Protein AF-A0A3C0VZ18-F1 (afdb_monomer_lite)

Secondary structure (DSSP, 8-state):
--TTTSTTTTTT--SGGG-EEEEEEE--TT----EEEEEEEEEE-SGGGSTT-S--EEEEE--TTTS-SSEES-TT-TTS-SEESEEEEE---SS-SSSS-STT--S-HHHHHHHHHHHTT-------EEEEEETTEEEEEEEEE---SHHHHHHHH-S-GGG-----SEEEEETTTTEEEEE--

Structure (mmCIF, N/CA/C/O backbone):
data_AF-A0A3C0VZ18-F1
#
_entry.id   AF-A0A3C0VZ18-F1
#
loop_
_atom_site.group_PDB
_atom_site.id
_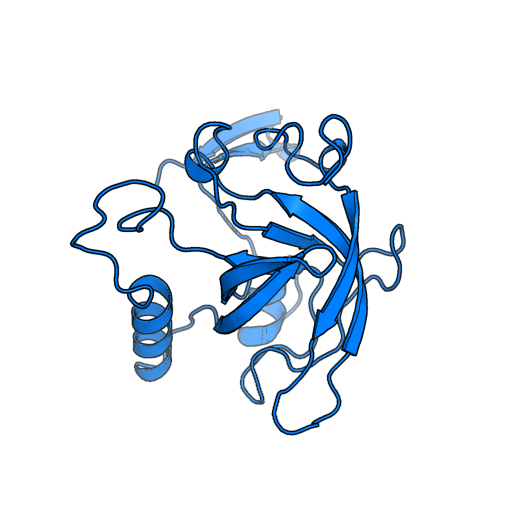atom_site.type_symbol
_atom_site.label_atom_id
_atom_site.label_alt_id
_atom_site.label_comp_id
_atom_site.label_asym_id
_atom_site.label_entity_id
_atom_site.label_seq_id
_atom_site.pdbx_PDB_ins_code
_atom_site.Cartn_x
_atom_site.Cartn_y
_atom_site.Cartn_z
_atom_site.occupancy
_atom_site.B_iso_or_equiv
_atom_site.auth_seq_id
_atom_site.auth_comp_id
_atom_site.auth_asym_id
_atom_site.auth_atom_id
_atom_site.pdbx_PDB_model_num
ATOM 1 N N . LEU A 1 1 ? -1.299 -5.751 -20.308 1.00 62.09 1 LEU A N 1
ATOM 2 C CA . LEU A 1 1 ? -1.179 -4.336 -19.887 1.00 62.09 1 LEU A CA 1
ATOM 3 C C . LEU A 1 1 ? -1.417 -3.502 -21.132 1.00 62.09 1 LEU A C 1
ATOM 5 O O . LEU A 1 1 ? -0.765 -3.776 -22.126 1.00 62.09 1 LEU A O 1
ATOM 9 N N . ASP A 1 2 ? -2.383 -2.589 -21.108 1.00 75.75 2 ASP A N 1
ATOM 10 C CA . ASP A 1 2 ? -2.646 -1.672 -22.226 1.00 75.75 2 ASP A CA 1
ATOM 11 C C . ASP A 1 2 ? -1.610 -0.530 -22.191 1.00 75.75 2 ASP A C 1
ATOM 13 O O . ASP A 1 2 ? -1.409 0.075 -21.134 1.00 75.75 2 ASP A O 1
ATOM 17 N N . GLY A 1 3 ? -0.924 -0.285 -23.311 1.00 74.44 3 GLY A N 1
ATOM 18 C CA . GLY A 1 3 ? 0.158 0.699 -23.426 1.00 74.44 3 GLY A CA 1
ATOM 19 C C . GLY A 1 3 ? -0.301 2.160 -23.443 1.00 74.44 3 GLY A C 1
ATOM 20 O O . GLY A 1 3 ? 0.498 3.038 -23.129 1.00 74.44 3 GLY A O 1
ATOM 21 N N . GLU A 1 4 ? -1.574 2.428 -23.742 1.00 75.88 4 GLU A N 1
ATOM 22 C CA . GLU A 1 4 ? -2.123 3.790 -23.785 1.00 75.88 4 GLU A CA 1
ATOM 23 C C . GLU A 1 4 ? -2.945 4.117 -22.538 1.00 75.88 4 GLU A C 1
ATOM 25 O O . GLU A 1 4 ? -2.856 5.220 -21.990 1.00 75.88 4 GLU A O 1
ATOM 30 N N . LYS A 1 5 ? -3.748 3.154 -22.069 1.00 80.75 5 LYS A N 1
ATOM 31 C CA . LYS A 1 5 ? -4.728 3.383 -20.990 1.00 80.75 5 LYS A CA 1
ATOM 32 C C . LYS A 1 5 ? -4.462 2.585 -19.720 1.00 80.75 5 LYS A C 1
ATOM 34 O O . LYS A 1 5 ? -5.088 2.860 -18.692 1.00 80.75 5 LYS A O 1
ATOM 39 N N . GLY A 1 6 ? -3.548 1.616 -19.761 1.00 85.19 6 GLY A N 1
ATOM 40 C CA . GLY A 1 6 ? -3.234 0.766 -18.617 1.00 85.19 6 GLY A CA 1
ATOM 41 C C . GLY A 1 6 ? -2.576 1.530 -17.471 1.00 85.19 6 GLY A C 1
ATOM 42 O O . GLY A 1 6 ? -2.094 2.645 -17.630 1.00 85.19 6 GLY A O 1
ATOM 43 N N . ILE A 1 7 ? -2.509 0.908 -16.292 1.00 89.88 7 ILE A N 1
ATOM 44 C CA . ILE A 1 7 ? -1.970 1.566 -15.089 1.00 89.88 7 ILE A CA 1
ATOM 45 C C . ILE A 1 7 ? -0.485 1.949 -15.201 1.00 89.88 7 ILE A C 1
ATOM 47 O O . ILE A 1 7 ? -0.044 2.845 -14.495 1.00 89.88 7 ILE A O 1
ATOM 51 N N . TYR A 1 8 ? 0.276 1.295 -16.083 1.00 88.69 8 TYR A N 1
ATOM 52 C CA . TYR A 1 8 ? 1.674 1.640 -16.376 1.00 88.69 8 TYR A CA 1
ATOM 53 C C . TYR A 1 8 ? 1.826 2.677 -17.496 1.00 88.69 8 TYR A C 1
ATOM 55 O O . TYR A 1 8 ? 2.905 3.247 -17.652 1.00 88.69 8 TYR A O 1
ATOM 63 N N . ALA A 1 9 ? 0.764 2.948 -18.257 1.00 84.88 9 ALA A N 1
ATOM 64 C CA . ALA A 1 9 ? 0.772 4.021 -19.234 1.00 84.88 9 ALA A CA 1
ATOM 65 C C . ALA A 1 9 ? 0.802 5.361 -18.491 1.00 84.88 9 ALA A C 1
ATOM 67 O O . ALA A 1 9 ? 0.050 5.570 -17.538 1.00 84.88 9 ALA A O 1
ATOM 68 N N . ASN A 1 10 ? 1.666 6.277 -18.928 1.00 84.25 10 ASN A N 1
ATOM 69 C CA . ASN A 1 10 ? 1.776 7.616 -18.349 1.00 84.25 10 ASN A CA 1
ATOM 70 C C . ASN A 1 10 ? 2.059 7.625 -16.831 1.00 84.25 10 ASN A C 1
ATOM 72 O O . ASN A 1 10 ? 1.441 8.372 -16.073 1.00 84.25 10 ASN A O 1
ATOM 76 N N . ALA A 1 11 ? 3.018 6.808 -16.381 1.00 87.06 11 ALA A N 1
ATOM 77 C CA . ALA A 1 11 ? 3.340 6.594 -14.965 1.00 87.06 11 ALA A CA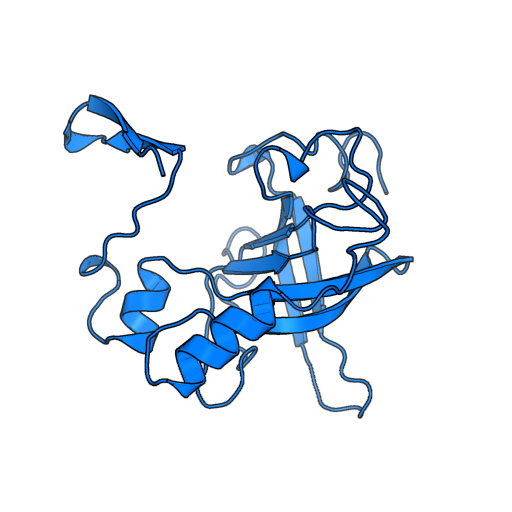 1
ATOM 78 C C . ALA A 1 11 ? 3.605 7.874 -14.141 1.00 87.06 11 ALA A C 1
ATOM 80 O O . ALA A 1 11 ? 3.408 7.882 -12.923 1.00 87.06 11 ALA A O 1
ATOM 81 N N . GLU A 1 12 ? 4.017 8.967 -14.787 1.00 86.81 12 GLU A N 1
ATOM 82 C CA . GLU A 1 12 ? 4.295 10.254 -14.141 1.00 86.81 12 GLU A CA 1
ATOM 83 C C . GLU A 1 12 ? 3.045 11.107 -13.874 1.00 86.81 12 GLU A C 1
ATOM 85 O O . GLU A 1 12 ? 3.107 12.041 -13.067 1.00 86.81 12 GLU A O 1
ATOM 90 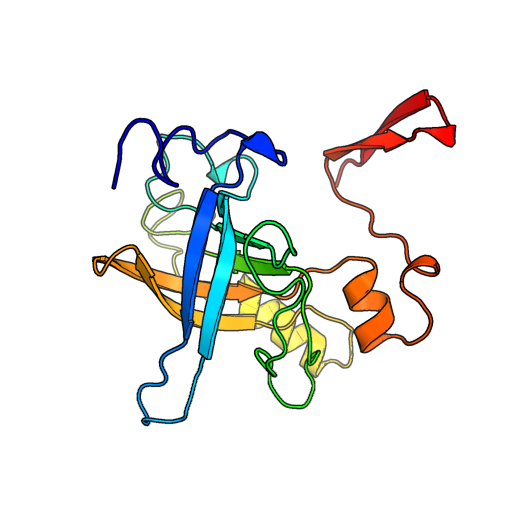N N . TRP A 1 13 ? 1.898 10.779 -14.480 1.00 86.69 13 TRP A N 1
ATOM 91 C CA . TRP A 1 13 ? 0.654 11.516 -14.266 1.00 86.69 13 TRP A CA 1
ATOM 92 C C . TRP A 1 13 ? 0.194 11.432 -12.804 1.00 86.69 13 TRP A C 1
ATOM 94 O O . TRP A 1 13 ? 0.414 10.446 -12.096 1.00 86.69 13 TRP A O 1
ATOM 104 N N . ASP A 1 14 ? -0.425 12.505 -12.317 1.00 85.12 14 ASP A N 1
ATOM 105 C CA . ASP A 1 14 ? -0.932 12.622 -10.948 1.00 85.12 14 ASP A CA 1
ATOM 106 C C . ASP A 1 14 ? -2.357 13.190 -10.956 1.00 85.12 14 ASP A C 1
ATOM 108 O O . ASP A 1 14 ? -2.912 13.532 -11.997 1.00 85.12 14 ASP 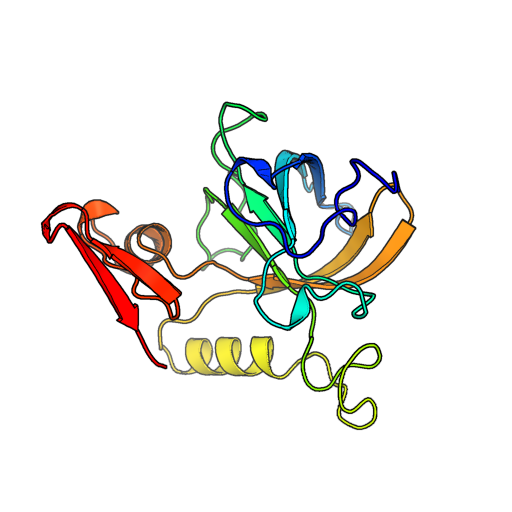A O 1
ATOM 112 N N . GLY A 1 15 ? -2.958 13.290 -9.776 1.00 87.56 15 GLY A N 1
ATOM 113 C CA . GLY A 1 15 ? -4.317 13.781 -9.614 1.00 87.56 15 GLY A CA 1
ATOM 114 C C . GLY A 1 15 ? -5.373 12.736 -9.962 1.00 87.56 15 GLY A C 1
ATOM 115 O O . GLY A 1 15 ? -5.085 11.552 -10.159 1.00 87.56 15 GLY A O 1
ATOM 116 N N . ARG A 1 16 ? -6.629 13.181 -9.943 1.00 87.94 16 ARG A N 1
ATOM 117 C CA . ARG A 1 16 ? -7.797 12.309 -10.099 1.00 87.94 16 ARG A CA 1
ATOM 118 C C . ARG A 1 16 ? -7.880 11.699 -11.501 1.00 87.94 16 ARG A C 1
ATOM 120 O O . ARG A 1 16 ? -8.188 10.523 -11.616 1.00 87.94 16 ARG A O 1
ATOM 127 N N . GLU A 1 17 ? -7.485 12.449 -12.527 1.00 88.00 17 GLU A N 1
ATOM 128 C CA . GLU A 1 17 ? -7.459 12.003 -13.934 1.00 88.00 17 GLU A CA 1
ATOM 129 C C . GLU A 1 17 ? -6.469 10.856 -14.204 1.00 88.00 17 GLU A C 1
ATOM 131 O O . GLU A 1 17 ? -6.575 10.110 -15.180 1.00 88.00 17 GLU A O 1
ATOM 136 N N . ALA A 1 18 ? -5.483 10.689 -13.323 1.00 90.88 18 ALA A N 1
ATOM 137 C CA . ALA A 1 18 ? -4.509 9.609 -13.394 1.00 90.88 18 ALA A CA 1
ATOM 138 C C . ALA A 1 18 ? -4.963 8.337 -12.652 1.00 90.88 18 ALA A C 1
ATOM 140 O O . ALA A 1 18 ? -4.275 7.320 -12.713 1.00 90.88 18 ALA A O 1
ATOM 141 N N . GLU A 1 19 ? -6.095 8.368 -11.937 1.00 94.38 19 GLU A N 1
ATOM 142 C CA . GLU A 1 19 ? -6.690 7.165 -11.346 1.00 94.38 19 GLU A CA 1
ATOM 143 C C . GLU A 1 19 ? -7.264 6.268 -12.467 1.00 94.38 19 GLU A C 1
ATOM 145 O O . GLU A 1 19 ? -7.781 6.741 -13.484 1.00 94.38 19 GLU A O 1
ATOM 150 N N . ARG A 1 20 ? -7.139 4.950 -12.313 1.00 94.75 20 ARG A N 1
ATOM 151 C CA . ARG A 1 20 ? -7.752 3.939 -13.186 1.00 94.75 20 ARG A CA 1
ATOM 152 C C . ARG A 1 20 ? -8.669 3.050 -12.351 1.00 94.75 20 ARG A C 1
ATOM 154 O O . ARG A 1 20 ? -8.306 2.758 -11.213 1.00 94.75 20 ARG A O 1
ATOM 161 N N . PRO A 1 21 ? -9.829 2.622 -12.869 1.00 95.88 21 PRO A N 1
ATOM 162 C CA . PRO A 1 21 ? -10.636 1.623 -12.181 1.00 95.88 21 PRO A CA 1
ATOM 163 C C . PRO A 1 21 ? -9.859 0.302 -12.082 1.00 95.88 21 PRO A C 1
ATOM 165 O O . PRO A 1 21 ? -9.137 -0.074 -13.008 1.00 95.88 21 PRO A O 1
ATOM 168 N N . ALA A 1 22 ? -9.991 -0.385 -10.953 1.00 96.88 22 ALA A N 1
ATOM 169 C CA . ALA A 1 22 ? -9.362 -1.671 -10.689 1.00 96.88 22 ALA A CA 1
ATOM 170 C C . ALA A 1 22 ? -10.190 -2.501 -9.703 1.00 96.88 22 ALA A C 1
ATOM 172 O O . ALA A 1 22 ? -10.829 -1.958 -8.807 1.00 96.88 22 ALA A O 1
ATOM 173 N N . SER A 1 23 ? -10.097 -3.824 -9.828 1.00 97.19 23 SER A N 1
ATOM 174 C CA . SER A 1 23 ? -10.499 -4.771 -8.786 1.00 97.19 23 SER A CA 1
ATOM 175 C C . SER A 1 23 ? -9.257 -5.161 -7.981 1.00 97.19 23 SER A C 1
ATOM 177 O O . SER A 1 23 ? -8.227 -5.516 -8.560 1.00 97.19 23 SER A O 1
ATOM 179 N N . MET A 1 24 ? -9.329 -5.059 -6.655 1.00 97.19 24 MET A N 1
ATOM 180 C CA . MET A 1 24 ? -8.287 -5.510 -5.737 1.00 97.19 24 MET A CA 1
ATOM 181 C C . MET A 1 24 ? -8.756 -6.758 -5.000 1.00 97.19 24 MET A C 1
ATOM 183 O O . MET A 1 24 ? -9.805 -6.743 -4.360 1.00 97.19 24 MET A O 1
ATOM 187 N N . GLU A 1 25 ? -7.907 -7.781 -4.986 1.00 97.75 25 GLU A N 1
ATOM 188 C CA . GLU A 1 25 ? -8.104 -8.987 -4.190 1.00 97.75 25 GLU A CA 1
ATOM 189 C C . GLU A 1 25 ? -6.955 -9.188 -3.202 1.00 97.75 25 GLU A C 1
ATOM 191 O O . GLU A 1 25 ? -5.785 -8.953 -3.517 1.00 97.75 25 GLU A O 1
ATOM 196 N N . LEU A 1 26 ? -7.292 -9.642 -1.997 1.00 97.50 26 LEU A N 1
ATOM 197 C CA . LEU A 1 26 ? -6.341 -10.202 -1.045 1.00 97.50 26 LEU A CA 1
ATOM 198 C C . LEU A 1 26 ? -6.641 -11.689 -0.893 1.00 97.50 26 LEU A C 1
ATOM 200 O O . LEU A 1 26 ? -7.743 -12.056 -0.494 1.00 97.50 26 LEU A O 1
ATOM 204 N N . ILE A 1 27 ? -5.646 -12.526 -1.166 1.00 97.19 27 ILE A N 1
ATOM 205 C CA . ILE A 1 27 ? -5.744 -13.982 -1.071 1.00 97.19 27 ILE A CA 1
ATOM 206 C C . ILE A 1 27 ? -4.712 -14.445 -0.048 1.00 97.19 27 ILE A C 1
ATOM 208 O O . ILE A 1 27 ? -3.530 -14.111 -0.165 1.00 97.19 27 ILE A O 1
ATOM 212 N N . HIS A 1 28 ? -5.152 -15.192 0.965 1.00 95.94 28 HIS A N 1
ATOM 213 C CA . HIS A 1 28 ? -4.254 -15.748 1.974 1.00 95.94 28 HIS A CA 1
ATOM 214 C C . HIS A 1 28 ? -3.835 -17.172 1.593 1.00 95.94 28 HIS A C 1
ATOM 216 O O . HIS A 1 28 ? -4.690 -17.968 1.201 1.00 95.94 28 HIS A O 1
ATOM 222 N N . PRO A 1 29 ? -2.544 -17.528 1.729 1.00 94.19 29 PRO A N 1
ATOM 223 C CA . PRO A 1 29 ? -2.052 -18.858 1.361 1.00 94.19 29 PRO A CA 1
ATOM 224 C C . PRO A 1 29 ? -2.583 -19.972 2.275 1.00 94.19 29 PRO A C 1
ATOM 226 O O . PRO A 1 29 ? -2.585 -21.131 1.882 1.00 94.19 29 PRO A O 1
ATOM 229 N N . ASP A 1 30 ? -3.041 -19.632 3.482 1.00 95.75 30 ASP A N 1
ATOM 230 C CA . ASP A 1 30 ? -3.621 -20.565 4.455 1.00 95.75 30 ASP A CA 1
ATOM 231 C C . ASP A 1 30 ? -5.136 -20.774 4.268 1.00 95.75 30 ASP A C 1
ATOM 233 O O . ASP A 1 30 ? -5.788 -21.391 5.109 1.00 95.75 30 ASP A O 1
ATOM 237 N N . GLY A 1 31 ? -5.716 -20.237 3.189 1.00 94.50 31 GLY A N 1
ATOM 238 C CA . GLY A 1 31 ? -7.143 -20.348 2.891 1.00 94.50 31 GLY A CA 1
ATOM 239 C C . GLY A 1 31 ? -8.039 -19.444 3.741 1.00 94.50 31 GLY A C 1
ATOM 240 O O . GLY A 1 31 ? -9.260 -19.473 3.567 1.00 94.50 31 GLY A O 1
ATOM 241 N N . LYS A 1 32 ? -7.483 -18.606 4.634 1.00 95.50 32 LYS A N 1
ATOM 242 C CA . LYS A 1 32 ? -8.283 -17.593 5.334 1.00 95.50 32 LYS A CA 1
ATOM 243 C C . LYS A 1 32 ? -8.987 -16.693 4.325 1.00 95.50 32 LYS A C 1
ATOM 245 O O . LYS A 1 32 ? -8.406 -16.254 3.332 1.00 95.50 32 LYS A O 1
ATOM 250 N N . LYS A 1 33 ? -10.246 -16.358 4.616 1.00 95.31 33 LYS A N 1
ATOM 251 C CA . LYS A 1 33 ? -11.034 -15.462 3.769 1.00 95.31 33 LYS A CA 1
ATOM 252 C C . LYS A 1 33 ? -10.382 -14.075 3.728 1.00 95.31 33 LYS A C 1
ATOM 254 O O . LYS A 1 33 ? -10.263 -13.395 4.748 1.00 95.31 33 LYS A O 1
ATOM 259 N N . GLY A 1 34 ? -9.946 -13.672 2.540 1.00 95.81 34 GLY A N 1
ATOM 260 C CA . GLY A 1 34 ? -9.519 -12.306 2.267 1.00 95.81 34 GLY A CA 1
ATOM 261 C C . GLY A 1 34 ? -10.694 -11.440 1.820 1.00 95.81 34 GLY A C 1
ATOM 262 O O . GLY A 1 34 ? -11.764 -11.480 2.429 1.00 95.81 34 GLY A O 1
ATOM 263 N N . PHE A 1 35 ? -10.500 -10.655 0.764 1.00 97.25 35 PHE A N 1
ATOM 264 C CA . PHE A 1 35 ? -11.549 -9.812 0.190 1.00 97.25 35 PHE A CA 1
ATOM 265 C C . PHE A 1 35 ? -11.328 -9.586 -1.306 1.00 97.25 35 PHE A C 1
ATOM 267 O O . PHE A 1 35 ? -10.199 -9.690 -1.779 1.00 97.25 35 PHE A O 1
ATOM 274 N N . GLN A 1 36 ? -12.402 -9.205 -1.997 1.00 97.88 36 GLN A N 1
ATOM 275 C CA . GLN A 1 36 ? -12.375 -8.522 -3.287 1.00 97.88 36 GLN A CA 1
ATOM 276 C C . GLN A 1 36 ? -13.081 -7.174 -3.117 1.00 97.88 36 GLN A C 1
ATOM 278 O O . GLN A 1 36 ? -14.060 -7.082 -2.373 1.00 97.88 36 GLN A O 1
ATOM 283 N N . ILE A 1 37 ? -12.554 -6.123 -3.740 1.00 98.44 37 ILE A N 1
ATOM 284 C CA . ILE A 1 37 ? -13.161 -4.792 -3.726 1.00 98.44 37 ILE A CA 1
ATOM 285 C C . ILE A 1 37 ? -12.784 -4.000 -4.979 1.00 98.44 37 ILE A C 1
ATOM 287 O O . ILE A 1 37 ? -11.618 -3.970 -5.381 1.00 98.44 37 ILE A O 1
ATOM 291 N N . ASP A 1 38 ? -13.759 -3.298 -5.547 1.00 98.50 38 ASP A N 1
ATOM 292 C CA . ASP A 1 38 ? -13.507 -2.342 -6.620 1.00 98.50 38 ASP A CA 1
ATOM 293 C C . ASP A 1 38 ? -12.986 -1.015 -6.057 1.00 98.50 38 ASP A C 1
ATOM 295 O O . ASP A 1 38 ? -13.426 -0.517 -5.016 1.00 98.50 38 ASP A O 1
ATOM 299 N N . CYS A 1 39 ? -11.990 -0.446 -6.728 1.00 98.19 39 CYS A N 1
ATOM 300 C CA . CYS A 1 39 ? -11.281 0.740 -6.276 1.00 98.19 39 CYS A CA 1
ATOM 301 C C . CYS A 1 39 ? -10.657 1.514 -7.445 1.00 98.19 39 CYS A C 1
ATOM 303 O O . CYS A 1 39 ? -10.547 1.034 -8.572 1.00 98.19 39 CYS A O 1
ATOM 305 N N . GLY A 1 40 ? -10.213 2.735 -7.164 1.00 97.75 40 GLY A N 1
ATOM 306 C CA . GLY A 1 40 ? -9.288 3.451 -8.031 1.00 97.75 40 GLY A CA 1
ATOM 307 C C . GLY A 1 40 ? -7.853 3.036 -7.719 1.00 97.75 40 GLY A C 1
ATOM 308 O O . GLY A 1 40 ? -7.480 2.911 -6.554 1.00 97.75 40 GLY A O 1
ATOM 309 N N . ILE A 1 41 ? -7.010 2.887 -8.733 1.00 96.94 41 ILE A N 1
ATOM 310 C CA . ILE A 1 41 ? -5.567 2.681 -8.586 1.00 96.94 41 ILE A CA 1
ATOM 311 C C . ILE A 1 41 ? -4.800 3.796 -9.297 1.00 96.94 41 ILE A C 1
ATOM 313 O O . ILE A 1 41 ? -5.178 4.239 -10.378 1.00 96.94 41 ILE A O 1
ATOM 317 N N . ARG A 1 42 ? -3.700 4.259 -8.698 1.00 95.69 42 ARG A N 1
ATOM 318 C CA . ARG A 1 42 ? -2.764 5.204 -9.326 1.00 95.69 42 ARG A CA 1
ATOM 319 C C . ARG A 1 42 ? -1.326 4.858 -8.989 1.00 95.69 42 ARG A C 1
ATOM 321 O O . ARG A 1 42 ? -1.026 4.503 -7.847 1.00 95.69 42 ARG A O 1
ATOM 328 N N . ILE A 1 43 ? -0.414 5.056 -9.934 1.00 95.31 43 ILE A N 1
ATOM 329 C CA . ILE A 1 43 ? 1.019 5.058 -9.639 1.00 95.31 43 ILE A CA 1
ATOM 330 C C . ILE A 1 43 ? 1.357 6.228 -8.696 1.00 95.31 43 ILE A C 1
ATOM 332 O O . ILE A 1 43 ? 0.916 7.364 -8.868 1.00 95.31 43 ILE A O 1
ATOM 336 N N . ARG A 1 44 ? 2.160 5.966 -7.663 1.00 91.94 44 ARG A N 1
ATOM 337 C CA . ARG A 1 44 ? 2.584 6.970 -6.677 1.00 91.94 44 ARG A CA 1
ATOM 338 C C . ARG A 1 44 ? 4.100 7.088 -6.585 1.00 91.94 44 ARG A C 1
ATOM 340 O O . ARG A 1 44 ? 4.844 6.136 -6.795 1.00 91.94 44 ARG A O 1
ATOM 347 N N . GLY A 1 45 ? 4.544 8.256 -6.133 1.00 87.81 45 GLY A N 1
ATOM 348 C CA . GLY A 1 45 ? 5.954 8.562 -5.912 1.00 87.81 45 GLY A CA 1
ATOM 349 C C . GLY A 1 45 ? 6.333 9.896 -6.536 1.00 87.81 45 GLY A C 1
ATOM 350 O O . GLY A 1 45 ? 5.476 10.613 -7.034 1.00 87.81 45 GLY A O 1
ATOM 351 N N . GLY A 1 46 ? 7.612 10.241 -6.478 1.00 86.25 46 GLY A N 1
ATOM 352 C CA . GLY A 1 46 ? 8.173 11.362 -7.231 1.00 86.25 46 GLY A CA 1
ATOM 353 C C . GLY A 1 46 ? 9.045 10.798 -8.340 1.00 86.25 46 GLY A C 1
ATOM 354 O O . GLY A 1 46 ? 8.541 10.303 -9.341 1.00 86.25 46 GLY A O 1
ATOM 355 N N . PHE A 1 47 ? 10.348 10.764 -8.073 1.00 85.50 47 PHE A N 1
ATOM 356 C CA . PHE A 1 47 ? 11.370 10.196 -8.954 1.00 85.50 47 PHE A CA 1
ATOM 357 C C . PHE A 1 47 ? 11.077 8.758 -9.413 1.00 85.50 47 PHE A C 1
ATOM 359 O O . PHE A 1 47 ? 11.308 8.409 -10.564 1.00 85.50 47 PHE A O 1
ATOM 366 N N . SER A 1 48 ? 10.505 7.934 -8.533 1.00 88.44 48 SER A N 1
ATOM 367 C CA . SER A 1 48 ? 10.214 6.521 -8.798 1.00 88.44 48 SER A CA 1
ATOM 368 C C . SER A 1 48 ? 9.154 6.263 -9.873 1.00 88.44 48 SER A C 1
ATOM 370 O O . SER A 1 48 ? 8.887 5.106 -10.185 1.00 88.44 48 SER A O 1
ATOM 372 N N . ARG A 1 49 ? 8.494 7.303 -10.385 1.00 90.69 49 ARG A N 1
ATOM 373 C CA . ARG A 1 49 ? 7.448 7.185 -11.406 1.00 90.69 49 ARG A CA 1
ATOM 374 C C . ARG A 1 49 ? 7.953 7.353 -12.836 1.00 90.69 49 ARG A C 1
ATOM 376 O O . ARG A 1 49 ? 7.166 7.186 -13.756 1.00 90.69 49 ARG A O 1
ATOM 383 N N . ARG A 1 50 ? 9.234 7.690 -13.016 1.00 88.44 50 ARG A N 1
ATOM 384 C CA . ARG A 1 50 ? 9.845 7.831 -14.343 1.00 88.44 50 ARG A CA 1
ATOM 385 C C . ARG A 1 50 ? 9.645 6.564 -15.161 1.00 88.44 50 ARG A C 1
ATOM 387 O O . ARG A 1 50 ? 9.820 5.475 -14.625 1.00 88.44 50 ARG A O 1
ATOM 394 N N . SER A 1 51 ? 9.356 6.718 -16.447 1.00 84.62 51 SER A N 1
ATOM 395 C CA . SER A 1 51 ? 9.119 5.597 -17.369 1.00 84.62 51 SER A CA 1
ATOM 396 C C . SER A 1 51 ? 10.287 4.608 -17.459 1.00 84.62 51 SER A C 1
ATOM 398 O O . SER A 1 51 ? 10.072 3.425 -17.699 1.00 84.62 51 SER A O 1
ATOM 400 N N . SER A 1 52 ? 11.520 5.065 -17.219 1.00 86.81 52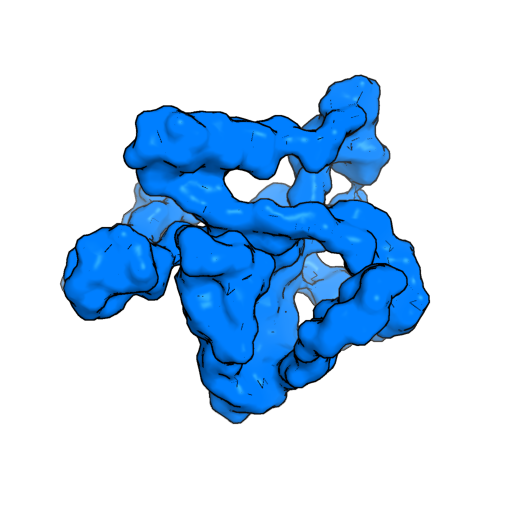 SER A N 1
ATOM 401 C CA . SER A 1 52 ? 12.709 4.205 -17.174 1.00 86.81 52 SER A CA 1
ATOM 402 C C . SER A 1 52 ? 12.749 3.267 -15.967 1.00 86.81 52 SER A C 1
ATOM 404 O O . SER A 1 52 ? 13.546 2.332 -15.945 1.00 86.81 52 SER A O 1
ATOM 406 N N . ASN A 1 53 ? 11.921 3.510 -14.953 1.00 89.88 53 ASN A N 1
ATOM 407 C CA . ASN A 1 53 ? 11.806 2.640 -13.804 1.00 89.88 53 ASN A CA 1
ATOM 408 C C . ASN A 1 53 ? 10.746 1.560 -14.064 1.00 89.88 53 ASN A C 1
ATOM 410 O O . ASN A 1 53 ? 9.567 1.891 -14.139 1.00 89.88 53 ASN A O 1
ATOM 414 N N . PRO A 1 54 ? 11.105 0.270 -14.128 1.00 89.44 54 PRO A N 1
ATOM 415 C CA . PRO A 1 54 ? 10.152 -0.757 -14.531 1.00 89.44 54 PRO A CA 1
ATOM 416 C C . PRO A 1 54 ? 9.168 -1.153 -13.420 1.00 89.44 54 PRO A C 1
ATOM 418 O O . PRO A 1 54 ? 8.182 -1.829 -13.702 1.00 89.44 54 PRO A O 1
ATOM 421 N N . LYS A 1 55 ? 9.400 -0.779 -12.152 1.00 92.69 55 LYS A N 1
ATOM 422 C CA . LYS A 1 55 ? 8.565 -1.205 -11.015 1.00 92.69 55 LYS A CA 1
ATOM 423 C C . LYS A 1 55 ? 8.109 -0.006 -10.192 1.00 92.69 55 LYS A C 1
ATOM 425 O O . LYS A 1 55 ? 8.905 0.697 -9.573 1.00 92.69 55 LYS A O 1
ATOM 430 N N . HIS A 1 56 ? 6.798 0.201 -10.121 1.00 94.19 56 HIS A N 1
ATOM 431 C CA . HIS A 1 56 ? 6.208 1.367 -9.465 1.00 94.19 56 HIS A CA 1
ATOM 432 C C . HIS A 1 56 ? 5.456 1.003 -8.194 1.00 94.19 56 HIS A C 1
ATOM 434 O O . HIS A 1 56 ? 4.967 -0.108 -8.044 1.00 94.19 56 HIS A O 1
ATOM 440 N N . SER A 1 57 ? 5.365 1.957 -7.264 1.00 95.00 57 SER A N 1
ATOM 441 C CA . SER A 1 57 ? 4.439 1.856 -6.131 1.00 95.00 57 SER A CA 1
ATOM 442 C C . SER A 1 57 ? 3.057 2.341 -6.550 1.00 95.00 57 SER A C 1
ATOM 444 O O . SER A 1 57 ? 2.951 3.278 -7.341 1.00 95.00 57 SER A O 1
ATOM 446 N N . PHE A 1 58 ? 2.014 1.800 -5.935 1.00 96.56 58 PHE A N 1
ATOM 447 C CA . PHE A 1 58 ? 0.629 2.164 -6.202 1.00 96.56 58 PHE A CA 1
ATOM 448 C C . PHE A 1 58 ? -0.034 2.782 -4.975 1.00 96.56 58 PHE A C 1
ATOM 450 O O . PHE A 1 58 ? 0.370 2.563 -3.830 1.00 96.56 58 PHE A O 1
ATOM 457 N N . ARG A 1 59 ? -1.051 3.597 -5.222 1.00 96.44 59 ARG A N 1
ATOM 458 C CA . ARG A 1 59 ? -2.055 3.962 -4.234 1.00 96.44 59 ARG A CA 1
ATOM 459 C C . ARG A 1 59 ? -3.394 3.444 -4.714 1.00 96.44 59 ARG A C 1
ATOM 461 O O . ARG A 1 59 ? -3.751 3.658 -5.869 1.00 96.44 59 ARG A O 1
ATOM 468 N N . LEU A 1 60 ? -4.108 2.824 -3.792 1.00 97.06 60 LEU A N 1
ATOM 469 C CA . LEU A 1 60 ? -5.482 2.395 -3.955 1.00 97.06 60 LEU A CA 1
ATOM 470 C C . LEU A 1 60 ? -6.392 3.421 -3.282 1.00 97.06 60 LEU A C 1
ATOM 472 O O . LEU A 1 60 ? -6.070 3.919 -2.198 1.00 97.06 60 LEU A O 1
ATOM 476 N N . PHE A 1 61 ? -7.496 3.750 -3.935 1.00 97.19 61 PHE A N 1
ATOM 477 C CA . PHE A 1 61 ? -8.476 4.740 -3.515 1.00 97.19 61 PHE A CA 1
ATOM 478 C C . PHE A 1 61 ? -9.849 4.085 -3.453 1.00 97.19 61 PHE A C 1
ATOM 480 O O . PHE A 1 61 ? -10.362 3.619 -4.468 1.00 97.19 61 PHE A O 1
ATOM 487 N N . PHE A 1 62 ? -10.456 4.093 -2.274 1.00 97.31 62 PHE A N 1
ATOM 488 C CA . PHE A 1 62 ? -11.815 3.604 -2.077 1.00 97.31 62 PHE A CA 1
ATOM 489 C C . PHE A 1 62 ? -12.744 4.812 -2.167 1.00 97.31 62 PHE A C 1
ATOM 491 O O . PHE A 1 62 ? -12.557 5.804 -1.460 1.00 97.31 62 PHE A O 1
ATOM 498 N N . ARG A 1 63 ? -13.646 4.804 -3.148 1.00 95.88 63 ARG A N 1
ATOM 499 C CA . ARG A 1 63 ? -14.509 5.941 -3.493 1.00 95.88 63 ARG A CA 1
ATOM 500 C C . ARG A 1 63 ? -15.791 5.422 -4.122 1.00 95.88 63 ARG A C 1
ATOM 502 O O . ARG A 1 63 ? -15.726 4.489 -4.917 1.00 95.88 63 ARG A O 1
ATOM 509 N N . ASP A 1 64 ? -16.892 6.131 -3.888 1.00 96.44 64 ASP A N 1
ATOM 510 C CA . ASP A 1 64 ? -18.212 5.773 -4.428 1.00 96.44 64 ASP A CA 1
ATOM 511 C C . ASP A 1 64 ? -18.243 5.712 -5.966 1.00 96.44 64 ASP A C 1
ATOM 513 O O . ASP A 1 64 ? -19.022 4.970 -6.549 1.00 96.44 64 ASP A O 1
ATOM 517 N N . THR A 1 65 ? -17.347 6.438 -6.646 1.00 96.38 65 THR A N 1
ATOM 518 C CA . THR A 1 65 ? -17.216 6.387 -8.113 1.00 96.38 65 THR A CA 1
ATOM 519 C C . THR A 1 65 ? -16.646 5.074 -8.651 1.00 96.38 65 THR A C 1
ATOM 521 O O . THR A 1 65 ? -16.732 4.843 -9.851 1.00 96.38 65 THR A O 1
ATOM 524 N N . TYR A 1 66 ? -16.014 4.255 -7.806 1.00 96.62 66 TYR A N 1
ATOM 525 C CA . TYR A 1 66 ? -15.421 2.973 -8.200 1.00 96.62 66 TYR A CA 1
ATOM 526 C C . TYR A 1 66 ? -16.096 1.775 -7.532 1.00 96.62 66 TYR A C 1
ATOM 528 O O . TYR A 1 66 ? -15.913 0.662 -7.998 1.00 96.62 66 TYR A O 1
ATOM 536 N N . GLY A 1 67 ? -16.835 1.983 -6.444 1.00 96.44 67 GLY A N 1
ATOM 537 C CA . GLY A 1 67 ? -17.345 0.919 -5.588 1.00 96.44 67 GLY A CA 1
ATOM 538 C C . GLY A 1 67 ? -17.547 1.447 -4.168 1.00 96.44 67 GLY A C 1
ATOM 539 O O . GLY A 1 67 ? -17.923 2.603 -4.000 1.00 96.44 67 GLY A O 1
ATOM 540 N N . PRO A 1 68 ? -17.288 0.659 -3.115 1.00 97.38 68 PRO A N 1
ATOM 541 C CA . PRO A 1 68 ? -17.358 1.161 -1.746 1.00 97.38 68 PRO A CA 1
ATOM 542 C C . PRO A 1 68 ? -16.388 2.334 -1.494 1.00 97.38 68 PRO A C 1
ATOM 544 O O . PRO A 1 68 ? -15.212 2.288 -1.862 1.00 97.38 68 PRO A O 1
ATOM 547 N N . SER A 1 69 ? -16.840 3.368 -0.776 1.00 97.00 69 SER A N 1
ATOM 548 C CA . SER A 1 69 ? -16.005 4.519 -0.373 1.00 97.00 69 SER A CA 1
ATOM 549 C C . SER A 1 69 ? -14.917 4.196 0.646 1.00 97.00 69 SER A C 1
ATOM 551 O O . SER A 1 69 ? -14.042 5.024 0.899 1.00 97.00 69 SER A O 1
ATOM 553 N N . LYS A 1 70 ? -14.952 3.008 1.250 1.00 96.75 70 LYS A N 1
ATOM 554 C CA . LYS A 1 70 ? -13.969 2.565 2.238 1.00 96.75 70 LYS A CA 1
ATOM 555 C C . LYS A 1 70 ? -13.700 1.078 2.096 1.00 96.75 70 LYS A C 1
ATOM 557 O O . LYS A 1 70 ? -14.630 0.285 1.962 1.00 96.75 70 LYS A O 1
ATOM 562 N N . LEU A 1 71 ? -12.441 0.692 2.259 1.00 97.31 71 LEU A N 1
ATOM 563 C CA . LEU A 1 71 ? -12.104 -0.688 2.584 1.00 97.31 71 LEU A CA 1
ATOM 564 C C . LEU A 1 71 ? -12.364 -0.907 4.071 1.00 97.31 71 LEU A C 1
ATOM 566 O O . LEU A 1 71 ? -11.662 -0.318 4.887 1.00 97.31 71 LEU A O 1
ATOM 570 N N . LYS A 1 72 ? -13.328 -1.759 4.423 1.00 97.00 72 LYS A N 1
ATOM 571 C CA . LYS A 1 72 ? -13.594 -2.191 5.805 1.00 97.00 72 LYS A CA 1
ATOM 572 C C . LYS A 1 72 ? -12.986 -3.572 6.030 1.00 97.00 72 LYS A C 1
ATOM 574 O O . LYS A 1 72 ? -13.635 -4.589 5.812 1.00 97.00 72 LYS A O 1
ATOM 579 N N . TYR A 1 73 ? -11.712 -3.602 6.401 1.00 95.75 73 TYR A N 1
ATOM 580 C CA . TYR A 1 73 ? -10.952 -4.836 6.594 1.00 95.75 73 TYR A CA 1
ATOM 581 C C . TYR A 1 73 ? -9.776 -4.571 7.542 1.00 95.75 73 TYR A C 1
ATOM 583 O O . TYR A 1 73 ? -9.094 -3.565 7.352 1.00 95.75 73 TYR A O 1
ATOM 591 N N . PRO A 1 74 ? -9.465 -5.441 8.525 1.00 94.56 74 PRO A N 1
ATOM 592 C CA . PRO A 1 74 ? -8.361 -5.244 9.472 1.00 94.56 74 PRO A CA 1
ATOM 593 C C . PRO A 1 74 ? -6.988 -5.521 8.826 1.00 94.56 74 PRO A C 1
ATOM 595 O O . PRO A 1 74 ? -6.222 -6.382 9.264 1.00 94.56 74 PRO A O 1
ATOM 598 N N . LEU A 1 75 ? -6.650 -4.783 7.765 1.00 95.12 75 LEU A N 1
ATOM 599 C CA . LEU A 1 75 ? -5.486 -5.035 6.911 1.00 95.12 75 LEU A CA 1
ATOM 600 C C . LEU A 1 75 ? -4.171 -5.057 7.709 1.00 95.12 75 LEU A C 1
ATOM 602 O O . LEU A 1 75 ? -3.292 -5.885 7.452 1.00 95.12 75 LEU A O 1
ATOM 606 N N . PHE A 1 76 ? -4.061 -4.211 8.736 1.00 94.81 76 PHE A N 1
ATOM 607 C CA . PHE A 1 76 ? -2.875 -4.089 9.591 1.00 94.81 76 PHE A CA 1
ATOM 608 C C . PHE A 1 76 ? -3.012 -4.781 10.958 1.00 94.81 76 PHE A C 1
ATOM 610 O O . PHE A 1 76 ? -2.210 -4.531 11.852 1.00 94.81 76 PHE A O 1
ATOM 617 N N . GLY A 1 77 ? -3.968 -5.707 11.098 1.00 92.12 77 GLY A N 1
ATOM 618 C CA . GLY A 1 77 ? -4.161 -6.507 12.310 1.00 92.12 77 GLY A CA 1
ATOM 619 C C . GLY A 1 77 ? -4.935 -5.788 13.416 1.00 92.12 77 GLY A C 1
ATOM 620 O O . GLY A 1 77 ? -5.602 -4.773 13.189 1.00 92.12 77 GLY A O 1
ATOM 621 N N . ASP A 1 78 ? -4.865 -6.341 14.624 1.00 92.31 78 ASP A N 1
ATOM 622 C CA . ASP A 1 78 ? -5.727 -5.929 15.736 1.00 92.31 78 ASP A CA 1
ATOM 623 C C . ASP A 1 78 ? -5.430 -4.516 16.224 1.00 92.31 78 ASP A C 1
ATOM 625 O O . ASP A 1 78 ? -6.356 -3.727 16.396 1.00 92.31 78 ASP A O 1
ATOM 629 N N . ASN A 1 79 ? -4.148 -4.165 16.274 1.00 91.75 79 ASN A N 1
ATOM 630 C CA . ASN A 1 79 ? -3.664 -2.838 16.656 1.00 91.75 79 ASN A CA 1
ATOM 631 C C . ASN A 1 79 ? -3.653 -1.838 15.488 1.00 91.75 79 ASN A C 1
ATOM 633 O O . ASN A 1 79 ? -3.036 -0.777 15.595 1.00 91.75 79 ASN A O 1
ATOM 637 N N . GLY A 1 80 ? -4.234 -2.219 14.348 1.00 94.19 80 GLY A N 1
ATOM 638 C CA . GLY A 1 80 ? -4.348 -1.399 13.152 1.00 94.19 80 GLY A CA 1
ATOM 639 C C . GLY A 1 80 ? -5.729 -0.761 12.998 1.00 94.19 80 GLY A C 1
ATOM 640 O O . GLY A 1 80 ? -6.720 -1.270 13.531 1.00 94.19 80 GLY A O 1
ATOM 641 N N . ALA A 1 81 ? -5.816 0.302 12.197 1.00 94.31 81 ALA A N 1
ATOM 642 C CA . ALA A 1 81 ? -7.089 0.860 11.757 1.00 94.31 81 ALA A CA 1
ATOM 643 C C . ALA A 1 81 ? -7.943 -0.215 11.053 1.00 94.31 81 ALA A C 1
ATOM 645 O O . ALA A 1 81 ? -7.427 -1.155 10.441 1.00 94.31 81 ALA A O 1
ATOM 646 N N . LYS A 1 82 ? -9.269 -0.098 11.173 1.00 94.69 82 LYS A N 1
ATOM 647 C CA . LYS A 1 82 ? -10.226 -1.096 10.655 1.00 94.69 82 LYS A CA 1
ATOM 648 C C . LYS A 1 82 ? -10.841 -0.714 9.317 1.00 94.69 82 LYS A C 1
ATOM 650 O O . LYS A 1 82 ? -11.414 -1.566 8.639 1.00 94.69 82 LYS A O 1
ATOM 655 N N . GLU A 1 83 ? -10.707 0.550 8.936 1.00 95.56 83 GLU A N 1
ATOM 656 C CA . GLU A 1 83 ? -11.202 1.061 7.671 1.00 95.56 83 GLU A CA 1
ATOM 657 C C . GLU A 1 83 ? -10.260 2.083 7.039 1.00 95.56 83 GLU A C 1
ATOM 659 O O . GLU A 1 83 ? -9.526 2.792 7.732 1.00 95.56 83 GLU A O 1
ATOM 664 N N . PHE A 1 84 ? -10.285 2.155 5.707 1.00 95.50 84 PHE A N 1
ATOM 665 C CA . PHE A 1 84 ? -9.360 2.976 4.933 1.00 95.50 84 PHE A CA 1
ATOM 666 C C . PHE A 1 84 ? -10.060 3.663 3.765 1.00 95.50 84 PHE A C 1
ATOM 668 O O . PHE A 1 84 ? -10.706 3.006 2.953 1.00 95.50 84 PHE A O 1
ATOM 675 N N . ASP A 1 85 ? -9.834 4.972 3.625 1.00 95.00 85 ASP A N 1
ATOM 676 C CA . ASP A 1 85 ? -10.171 5.727 2.406 1.00 95.00 85 ASP A CA 1
ATOM 677 C C . ASP A 1 85 ? -9.158 5.424 1.276 1.00 95.00 85 ASP A C 1
ATOM 679 O O . ASP A 1 85 ? -9.404 5.640 0.090 1.00 95.00 85 ASP A O 1
ATOM 6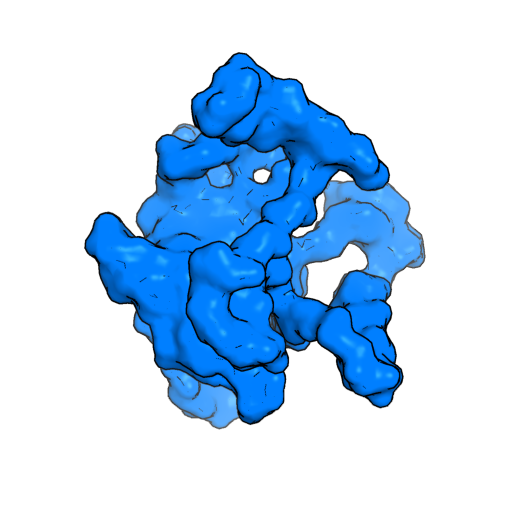83 N N . ASN A 1 86 ? -7.946 5.002 1.646 1.00 94.56 86 ASN A N 1
ATOM 684 C CA . ASN A 1 86 ? -6.860 4.677 0.728 1.00 94.56 86 ASN A CA 1
ATOM 685 C C . ASN A 1 86 ? -5.787 3.833 1.419 1.00 94.56 86 ASN A C 1
ATOM 687 O O . ASN A 1 86 ? -5.562 3.950 2.623 1.00 94.56 86 ASN A O 1
ATOM 691 N N . VAL A 1 87 ? -5.084 3.030 0.624 1.00 95.81 87 VAL A N 1
ATOM 692 C CA . VAL A 1 87 ? -3.939 2.222 1.062 1.00 95.81 87 VAL A CA 1
ATOM 693 C C . VAL A 1 87 ? -2.801 2.410 0.062 1.00 95.81 87 VAL A C 1
ATOM 695 O O . VAL A 1 87 ? -3.013 2.384 -1.151 1.00 95.81 87 VAL A O 1
ATOM 698 N N . ASP A 1 88 ? -1.581 2.626 0.558 1.00 96.19 88 ASP A N 1
ATOM 699 C CA . ASP A 1 88 ? -0.390 2.634 -0.291 1.00 96.19 88 ASP A CA 1
ATOM 700 C C . ASP A 1 88 ? 0.153 1.202 -0.414 1.00 96.19 88 ASP A C 1
ATOM 702 O O . ASP A 1 88 ? 0.401 0.543 0.596 1.00 96.19 88 ASP A O 1
ATOM 706 N N . LEU A 1 89 ? 0.392 0.749 -1.645 1.00 96.19 89 LEU A N 1
ATOM 707 C CA . LEU A 1 89 ? 1.112 -0.483 -1.954 1.00 96.19 89 LEU A CA 1
ATOM 708 C C . LEU A 1 89 ? 2.493 -0.111 -2.494 1.00 96.19 89 LEU A C 1
ATOM 710 O O . LEU A 1 89 ? 2.657 0.374 -3.614 1.00 96.19 89 LEU A O 1
ATOM 714 N N . ARG A 1 90 ? 3.502 -0.260 -1.647 1.00 93.88 90 ARG A N 1
ATOM 715 C CA . ARG A 1 90 ? 4.857 0.221 -1.878 1.00 93.88 90 ARG A CA 1
ATOM 716 C C . ARG A 1 90 ? 5.753 -0.869 -2.436 1.00 93.88 90 ARG A C 1
ATOM 718 O O . ARG A 1 90 ? 5.648 -2.036 -2.087 1.00 93.88 90 ARG A O 1
ATOM 725 N N . THR A 1 91 ? 6.695 -0.435 -3.254 1.00 91.81 91 THR A N 1
ATOM 726 C CA . THR A 1 91 ? 7.919 -1.173 -3.556 1.00 91.81 91 THR A CA 1
ATOM 727 C C . THR A 1 91 ? 9.111 -0.372 -3.047 1.00 91.81 91 THR A C 1
ATOM 729 O O . THR A 1 91 ? 9.039 0.849 -2.865 1.00 91.81 91 THR A O 1
ATOM 732 N N . PHE A 1 92 ? 10.229 -1.060 -2.865 1.00 87.69 92 PHE A N 1
ATOM 733 C CA . PHE A 1 92 ? 11.532 -0.432 -2.726 1.00 87.69 92 PHE A CA 1
ATOM 734 C C . PHE A 1 92 ? 11.915 0.212 -4.043 1.00 87.69 92 PHE A C 1
ATOM 736 O O . PHE A 1 92 ? 11.552 -0.279 -5.105 1.00 87.69 92 PHE A O 1
ATOM 743 N N . GLN A 1 93 ? 12.571 1.354 -3.931 1.00 85.25 93 GLN A N 1
ATOM 744 C CA . GLN A 1 93 ? 12.924 2.212 -5.051 1.00 85.25 93 GLN A CA 1
ATOM 745 C C . GLN A 1 93 ? 14.406 2.535 -4.914 1.00 85.25 93 GLN A C 1
ATOM 747 O O . GLN A 1 93 ? 15.217 2.115 -5.718 1.00 85.25 93 GLN A O 1
ATOM 752 N N . ASN A 1 94 ? 14.803 3.134 -3.792 1.00 80.50 94 ASN A N 1
ATOM 753 C CA . ASN A 1 94 ? 16.220 3.257 -3.459 1.00 80.50 94 ASN A CA 1
ATOM 754 C C . ASN A 1 94 ? 16.762 1.906 -2.970 1.00 80.50 94 ASN A C 1
ATOM 756 O O . ASN A 1 94 ? 16.098 1.247 -2.163 1.00 80.50 94 ASN A O 1
ATOM 760 N N . TYR A 1 95 ? 17.968 1.535 -3.412 1.00 85.12 95 TYR A N 1
ATOM 761 C CA . TYR A 1 95 ? 18.621 0.261 -3.075 1.00 85.12 95 TYR A CA 1
ATOM 762 C C . TYR A 1 95 ? 17.759 -0.944 -3.472 1.00 85.12 95 TYR A C 1
ATOM 764 O O . TYR A 1 95 ? 17.298 -1.709 -2.618 1.00 85.12 95 TYR A O 1
ATOM 772 N N . SER A 1 96 ? 17.448 -1.035 -4.763 1.00 85.62 96 SER A N 1
ATOM 773 C CA . SER A 1 96 ? 16.618 -2.092 -5.327 1.00 85.62 96 SER A CA 1
ATOM 774 C C . SER A 1 96 ? 17.277 -2.694 -6.566 1.00 85.62 96 SER A C 1
ATOM 776 O O . SER A 1 96 ? 18.103 -2.055 -7.211 1.00 85.62 96 SER A O 1
ATOM 778 N N . TRP A 1 97 ? 16.877 -3.912 -6.937 1.00 85.56 97 TRP A N 1
ATOM 779 C CA . TRP A 1 97 ? 17.421 -4.581 -8.124 1.00 85.56 97 TRP A CA 1
ATOM 780 C C . TRP A 1 97 ? 17.061 -3.882 -9.443 1.00 85.56 97 TRP A C 1
ATOM 782 O O . TRP A 1 97 ? 17.758 -4.075 -10.432 1.00 85.56 97 TRP A O 1
ATOM 792 N N . HIS A 1 98 ? 15.965 -3.114 -9.478 1.00 84.88 98 HIS A N 1
ATOM 793 C CA . HIS A 1 98 ? 15.439 -2.501 -10.702 1.00 84.88 98 HIS A CA 1
ATOM 794 C C . HIS A 1 98 ? 15.812 -1.027 -10.854 1.00 84.88 98 HIS A C 1
ATOM 796 O O . HIS A 1 98 ? 15.733 -0.492 -11.957 1.00 84.88 98 HIS A O 1
ATOM 802 N N . ILE A 1 99 ? 16.182 -0.358 -9.760 1.00 83.75 99 ILE A N 1
ATOM 803 C CA . ILE A 1 99 ? 16.654 1.023 -9.781 1.00 83.75 99 ILE A CA 1
ATOM 804 C C . ILE A 1 99 ? 17.569 1.301 -8.578 1.00 83.75 99 ILE A C 1
ATOM 806 O O . ILE A 1 99 ? 17.269 0.934 -7.437 1.00 83.75 99 ILE A O 1
ATOM 810 N N . GLY A 1 100 ? 18.697 1.966 -8.838 1.00 80.31 100 GLY A N 1
ATOM 811 C CA . GLY A 1 100 ? 19.703 2.312 -7.833 1.00 80.31 100 GLY A CA 1
ATOM 812 C C . GLY A 1 100 ? 20.803 1.257 -7.677 1.00 80.31 100 GLY A C 1
ATOM 813 O O . GLY A 1 100 ? 21.312 0.734 -8.660 1.00 80.31 100 GLY A O 1
ATOM 814 N N . ASP A 1 101 ? 21.196 1.003 -6.430 1.00 84.25 101 ASP A N 1
ATOM 815 C CA . ASP A 1 101 ? 22.298 0.109 -6.050 1.00 84.25 101 ASP A CA 1
ATOM 816 C C . ASP A 1 101 ? 21.733 -1.281 -5.712 1.00 84.25 101 ASP A C 1
ATOM 818 O O . ASP A 1 101 ? 21.062 -1.467 -4.685 1.00 84.25 101 ASP A O 1
ATOM 822 N N . LYS A 1 102 ? 21.949 -2.235 -6.629 1.00 85.25 102 LYS A N 1
ATOM 823 C CA . LYS A 1 102 ? 21.381 -3.586 -6.542 1.00 85.25 102 LYS A CA 1
ATOM 824 C C . LYS A 1 102 ? 22.000 -4.369 -5.386 1.00 85.25 102 LYS A C 1
ATOM 826 O O . LYS A 1 102 ? 21.285 -5.122 -4.727 1.00 85.25 102 LYS A O 1
ATOM 831 N N . GLU A 1 103 ? 23.283 -4.160 -5.109 1.00 89.12 103 GLU A N 1
ATOM 832 C CA . GLU A 1 103 ? 24.078 -4.861 -4.101 1.00 89.12 103 GLU A CA 1
ATOM 833 C C . GLU A 1 103 ? 23.556 -4.581 -2.691 1.00 89.12 103 GLU A C 1
ATOM 835 O O . GLU A 1 103 ? 23.637 -5.427 -1.802 1.00 89.12 103 GLU A O 1
ATOM 840 N N . ARG A 1 104 ? 22.944 -3.412 -2.485 1.00 88.69 104 ARG A N 1
ATOM 841 C CA . ARG A 1 104 ? 22.327 -3.033 -1.210 1.00 88.69 104 ARG A CA 1
ATOM 842 C C . ARG A 1 104 ? 20.866 -3.460 -1.079 1.00 88.69 104 ARG A C 1
ATOM 844 O O . ARG A 1 104 ? 20.219 -3.054 -0.107 1.00 88.69 104 ARG A O 1
ATOM 851 N N . THR A 1 105 ? 20.304 -4.236 -2.002 1.00 89.94 105 THR A N 1
ATOM 852 C CA . THR A 1 105 ? 18.878 -4.602 -1.970 1.00 89.94 105 THR A CA 1
ATOM 853 C C . THR A 1 105 ? 18.562 -5.574 -0.839 1.00 89.94 105 THR A C 1
ATOM 855 O O . THR A 1 105 ? 18.971 -6.726 -0.881 1.00 89.94 105 THR A O 1
ATOM 858 N N . ILE A 1 106 ? 17.775 -5.129 0.149 1.00 90.00 106 ILE A N 1
ATOM 859 C CA . ILE A 1 106 ? 17.306 -6.001 1.248 1.00 90.00 106 ILE A CA 1
ATOM 860 C C . ILE A 1 106 ? 15.800 -5.934 1.507 1.00 90.00 106 ILE A C 1
ATOM 862 O O . ILE A 1 106 ? 15.306 -6.667 2.346 1.00 90.00 106 ILE A O 1
ATOM 866 N N . PHE A 1 107 ? 15.067 -5.023 0.856 1.00 88.31 107 PHE A N 1
ATOM 867 C CA . PHE A 1 107 ? 13.602 -4.904 0.958 1.00 88.31 107 PHE A CA 1
ATOM 868 C C . PHE A 1 107 ? 12.985 -4.807 2.367 1.00 88.31 107 PHE A C 1
ATOM 870 O O . PHE A 1 107 ? 11.788 -5.017 2.534 1.00 88.31 107 PHE A O 1
ATOM 877 N N . LEU A 1 108 ? 13.762 -4.445 3.388 1.00 91.06 108 LEU A N 1
ATOM 878 C CA . LEU A 1 108 ? 13.270 -4.421 4.771 1.00 91.06 108 LEU A CA 1
ATOM 879 C C . LEU A 1 108 ? 13.438 -3.068 5.458 1.00 91.06 108 LEU A C 1
ATOM 881 O O . LEU A 1 108 ? 12.663 -2.761 6.355 1.00 91.06 108 LEU A O 1
ATOM 885 N N . ARG A 1 109 ? 14.386 -2.226 5.013 1.00 91.38 109 ARG A N 1
ATOM 886 C CA . ARG A 1 109 ? 14.801 -0.999 5.729 1.00 91.38 109 ARG A CA 1
ATOM 887 C C . ARG A 1 109 ? 13.628 -0.144 6.201 1.00 91.38 109 ARG A C 1
ATOM 889 O O . ARG A 1 109 ? 13.550 0.216 7.364 1.00 91.38 109 ARG A O 1
ATOM 896 N N . ASP A 1 110 ? 12.719 0.182 5.294 1.00 92.31 110 ASP A N 1
ATOM 897 C CA . ASP A 1 110 ? 11.608 1.090 5.570 1.00 92.31 110 ASP A CA 1
ATOM 898 C C . ASP A 1 110 ? 10.553 0.479 6.511 1.00 92.31 110 ASP A C 1
ATOM 900 O O . ASP A 1 110 ? 10.091 1.164 7.417 1.00 92.31 110 ASP A O 1
ATOM 904 N N . GLN A 1 111 ? 10.194 -0.797 6.332 1.00 94.69 111 GLN A N 1
ATOM 905 C CA . GLN A 1 111 ? 9.224 -1.469 7.203 1.00 94.69 111 GLN A CA 1
ATOM 906 C C . GLN A 1 111 ? 9.817 -1.732 8.591 1.00 94.69 111 GLN A C 1
ATOM 908 O O . GLN A 1 111 ? 9.207 -1.369 9.589 1.00 94.69 111 GLN A O 1
ATOM 913 N N . PHE A 1 112 ? 11.050 -2.241 8.641 1.00 95.25 112 PHE A N 1
ATOM 914 C CA . PHE A 1 112 ? 11.769 -2.516 9.881 1.00 95.25 112 PHE A CA 1
ATOM 915 C C . PHE A 1 112 ? 11.894 -1.277 10.775 1.00 95.25 112 PHE A C 1
ATOM 917 O O . PHE A 1 112 ? 11.600 -1.352 11.961 1.00 95.25 112 PHE A O 1
ATOM 924 N N . ASN A 1 113 ? 12.269 -0.118 10.219 1.00 96.31 113 ASN A N 1
ATOM 925 C CA . ASN A 1 113 ? 12.386 1.107 11.017 1.00 96.31 113 ASN A CA 1
ATOM 926 C C . ASN A 1 113 ? 11.035 1.578 11.580 1.00 96.31 113 ASN A C 1
ATOM 928 O O . ASN A 1 113 ? 10.988 2.075 12.702 1.00 96.31 113 ASN A O 1
ATOM 932 N N . ARG A 1 114 ? 9.929 1.401 10.843 1.00 96.31 114 ARG A N 1
ATOM 933 C CA . ARG A 1 114 ? 8.591 1.720 11.369 1.00 96.31 114 ARG A CA 1
ATOM 934 C C . ARG A 1 114 ? 8.159 0.760 12.466 1.00 96.31 114 ARG A C 1
ATOM 936 O O . ARG A 1 114 ? 7.592 1.203 13.459 1.00 96.31 114 ARG A O 1
ATOM 943 N N . ASP A 1 115 ? 8.441 -0.526 12.299 1.00 96.56 115 ASP A N 1
ATOM 944 C CA . ASP A 1 115 ? 8.127 -1.529 13.314 1.00 96.56 115 ASP A CA 1
ATOM 945 C C . ASP A 1 115 ? 8.961 -1.309 14.581 1.00 96.56 115 ASP A C 1
ATOM 947 O O . ASP A 1 115 ? 8.423 -1.387 15.682 1.00 96.56 115 ASP A O 1
ATOM 951 N N . LEU A 1 116 ? 10.237 -0.932 14.440 1.00 98.00 116 LEU A N 1
ATOM 952 C CA . LEU A 1 116 ? 11.090 -0.543 15.563 1.00 98.00 116 LEU A CA 1
ATOM 953 C C . LEU A 1 116 ? 10.544 0.700 16.280 1.00 98.00 116 LEU A C 1
ATOM 955 O O . LEU A 1 116 ? 10.446 0.707 17.503 1.00 98.00 116 LEU A O 1
ATOM 959 N N . GLN A 1 117 ? 10.121 1.722 15.533 1.00 97.75 117 GLN A N 1
ATOM 960 C CA . GLN A 1 117 ? 9.494 2.915 16.106 1.00 97.75 117 GLN A CA 1
ATOM 961 C C . GLN A 1 117 ? 8.214 2.567 16.889 1.00 97.75 117 GLN A C 1
ATOM 963 O O . GLN A 1 117 ? 8.031 3.046 18.008 1.00 97.75 117 GLN A O 1
ATOM 968 N N . LEU A 1 118 ? 7.368 1.681 16.351 1.00 95.88 118 LEU A N 1
ATOM 969 C CA . LEU A 1 118 ? 6.185 1.169 17.052 1.00 95.88 118 LEU A CA 1
ATOM 970 C C . LEU A 1 118 ? 6.554 0.380 18.314 1.00 95.88 118 LEU A C 1
ATOM 972 O O . LEU A 1 118 ? 5.904 0.547 19.343 1.00 95.88 118 LEU A O 1
ATOM 976 N N . ALA A 1 119 ? 7.596 -0.453 18.256 1.00 97.00 119 ALA A N 1
ATOM 977 C CA . ALA A 1 119 ? 8.082 -1.221 19.403 1.00 97.00 119 ALA A CA 1
ATOM 978 C C . ALA A 1 119 ? 8.618 -0.321 20.530 1.00 97.00 119 ALA A C 1
ATOM 980 O O . ALA A 1 119 ? 8.526 -0.677 21.700 1.00 97.00 119 ALA A O 1
ATOM 981 N N . MET A 1 120 ? 9.108 0.874 20.191 1.00 98.12 120 MET A N 1
ATOM 982 C CA . MET A 1 120 ? 9.504 1.914 21.147 1.00 98.12 120 MET A CA 1
ATOM 983 C C . MET A 1 120 ? 8.319 2.745 21.681 1.00 98.12 120 MET A C 1
ATOM 985 O O . MET A 1 120 ? 8.527 3.762 22.342 1.00 98.12 120 MET A O 1
ATOM 989 N N . GLY A 1 121 ? 7.076 2.358 21.375 1.00 96.00 121 GLY A N 1
ATOM 990 C CA . GLY A 1 121 ? 5.865 3.053 21.823 1.00 96.00 121 GLY A CA 1
ATOM 991 C C . GLY A 1 121 ? 5.563 4.351 21.071 1.00 96.00 121 GLY A C 1
ATOM 992 O O . GLY A 1 121 ? 4.714 5.124 21.509 1.00 96.00 121 GLY A O 1
ATOM 993 N N . GLN A 1 122 ? 6.239 4.614 19.950 1.00 96.31 122 GLN A N 1
ATOM 994 C CA . GLN A 1 122 ? 6.036 5.826 19.157 1.00 96.31 122 GLN A CA 1
ATOM 995 C C . GLN A 1 122 ? 5.041 5.582 18.010 1.00 96.31 122 GLN A C 1
ATOM 997 O O . GLN A 1 122 ? 5.038 4.499 17.418 1.00 96.31 122 GLN A O 1
ATOM 1002 N N . PRO A 1 123 ? 4.223 6.578 17.619 1.00 93.94 123 PRO A N 1
ATOM 1003 C CA . PRO A 1 123 ? 3.337 6.442 16.466 1.00 93.94 123 PRO A CA 1
ATOM 1004 C C . PRO A 1 123 ? 4.121 6.196 15.170 1.00 93.94 123 PRO A C 1
ATOM 1006 O O . PRO A 1 123 ? 5.003 6.978 14.818 1.00 93.94 123 PRO A O 1
ATOM 1009 N N . ALA A 1 124 ? 3.765 5.152 14.420 1.00 95.75 124 ALA A N 1
ATOM 1010 C CA . ALA A 1 124 ? 4.334 4.877 13.103 1.00 95.75 124 ALA A CA 1
ATOM 1011 C C . ALA A 1 124 ? 3.343 4.117 12.207 1.00 95.75 124 ALA A C 1
ATOM 1013 O O . ALA A 1 124 ? 2.498 3.363 12.680 1.00 95.75 124 ALA A O 1
ATOM 1014 N N . ALA A 1 125 ? 3.464 4.296 10.890 1.00 95.06 125 ALA A N 1
ATOM 1015 C CA . ALA A 1 125 ? 2.601 3.611 9.931 1.00 95.06 125 ALA A CA 1
ATOM 1016 C C . ALA A 1 125 ? 2.854 2.096 9.911 1.00 95.06 125 ALA A C 1
ATOM 1018 O O . ALA A 1 125 ? 3.987 1.639 9.748 1.00 95.06 125 ALA A O 1
ATOM 1019 N N . ARG A 1 126 ? 1.790 1.299 9.980 1.00 96.25 126 ARG A N 1
ATOM 1020 C CA . ARG A 1 126 ? 1.896 -0.156 9.858 1.00 96.25 126 ARG A CA 1
ATOM 1021 C C . ARG A 1 126 ? 1.998 -0.584 8.398 1.00 96.25 126 ARG A C 1
ATOM 1023 O O . ARG A 1 126 ? 1.581 0.127 7.479 1.00 96.25 126 ARG A O 1
ATOM 1030 N N . GLY A 1 127 ? 2.556 -1.769 8.178 1.00 95.38 127 GLY A N 1
ATOM 1031 C CA . GLY A 1 127 ? 2.706 -2.354 6.853 1.00 95.38 127 GLY A CA 1
ATOM 1032 C C . GLY A 1 127 ? 2.906 -3.859 6.912 1.00 95.38 127 GLY A C 1
ATOM 1033 O O . GLY A 1 127 ? 3.297 -4.399 7.942 1.00 95.38 127 GLY A O 1
ATOM 1034 N N . LYS A 1 128 ? 2.588 -4.544 5.814 1.00 93.81 128 LYS A N 1
ATOM 1035 C CA . LYS A 1 128 ? 2.785 -5.991 5.658 1.00 93.81 128 LYS A CA 1
ATOM 1036 C C . LYS A 1 128 ? 3.301 -6.290 4.259 1.00 93.81 128 LYS A C 1
ATOM 1038 O O . LYS A 1 128 ? 2.928 -5.596 3.314 1.00 93.81 128 LYS A O 1
ATOM 1043 N N . PHE A 1 129 ? 4.150 -7.303 4.134 1.00 95.50 129 PHE A N 1
ATOM 1044 C CA . PHE A 1 129 ? 4.671 -7.753 2.847 1.00 95.50 129 PHE A CA 1
ATOM 1045 C C . PHE A 1 129 ? 3.667 -8.647 2.123 1.00 95.50 129 PHE A C 1
ATOM 1047 O O . PHE A 1 129 ? 3.000 -9.465 2.750 1.00 95.50 129 PHE A O 1
ATOM 1054 N N . TYR A 1 130 ? 3.589 -8.492 0.803 1.00 96.25 130 TYR A N 1
ATOM 1055 C CA . TYR A 1 130 ? 2.719 -9.264 -0.077 1.00 96.25 130 TYR A CA 1
ATOM 1056 C C . TYR A 1 130 ? 3.419 -9.567 -1.401 1.00 96.25 130 TYR A C 1
ATOM 1058 O O . TYR A 1 130 ? 4.216 -8.768 -1.903 1.00 96.25 130 TYR A O 1
ATOM 1066 N N . HIS A 1 131 ? 3.061 -10.699 -1.996 1.00 96.69 131 HIS A N 1
ATOM 1067 C CA . HIS A 1 131 ? 3.320 -10.986 -3.401 1.00 96.69 131 HIS A CA 1
ATOM 1068 C C . HIS A 1 131 ? 2.235 -10.310 -4.240 1.00 96.69 131 HIS A C 1
ATOM 1070 O O . HIS A 1 131 ? 1.052 -10.569 -4.034 1.00 96.69 131 HIS A O 1
ATOM 1076 N N . LEU A 1 132 ? 2.623 -9.425 -5.161 1.00 96.81 132 LEU A N 1
ATOM 1077 C CA . LEU A 1 132 ? 1.663 -8.736 -6.019 1.00 96.81 132 LEU A CA 1
ATOM 1078 C C . LEU A 1 132 ? 1.515 -9.458 -7.353 1.00 96.81 132 LEU A C 1
ATOM 1080 O O . LEU A 1 132 ? 2.510 -9.757 -8.014 1.00 96.81 132 LEU A O 1
ATOM 1084 N N . PHE A 1 133 ? 0.268 -9.622 -7.779 1.00 96.69 133 PHE A N 1
ATOM 1085 C CA . PHE A 1 133 ? -0.094 -9.975 -9.142 1.00 96.69 133 PHE A CA 1
ATOM 1086 C C . PHE A 1 133 ? -0.900 -8.828 -9.754 1.00 96.69 133 PHE A C 1
ATOM 1088 O O . PHE A 1 133 ? -1.757 -8.251 -9.090 1.00 96.69 133 PHE A O 1
ATOM 1095 N N . ILE A 1 134 ? -0.626 -8.486 -11.011 1.00 94.69 134 ILE A N 1
ATOM 1096 C CA . ILE A 1 134 ? -1.399 -7.493 -11.770 1.00 94.69 134 ILE A CA 1
ATOM 1097 C C . ILE A 1 134 ? -1.898 -8.191 -13.025 1.00 94.69 134 ILE A C 1
ATOM 1099 O O . ILE A 1 134 ? -1.093 -8.638 -13.843 1.00 94.69 134 ILE A O 1
ATOM 1103 N N . ASN A 1 135 ? -3.220 -8.306 -13.165 1.00 93.56 135 ASN A N 1
ATOM 1104 C CA . ASN A 1 135 ? -3.874 -9.051 -14.245 1.00 93.56 135 ASN A CA 1
ATOM 1105 C C . ASN A 1 135 ? -3.258 -10.454 -14.423 1.00 93.56 135 ASN A C 1
ATOM 1107 O O . ASN A 1 135 ? -2.817 -10.815 -15.513 1.00 93.56 135 ASN A O 1
ATOM 1111 N N . GLY A 1 136 ? -3.118 -11.191 -13.316 1.00 93.69 136 GLY A N 1
ATOM 1112 C CA . GLY A 1 136 ? -2.545 -12.543 -13.280 1.00 93.69 136 GLY A CA 1
ATOM 1113 C C . GLY A 1 136 ? -1.019 -12.632 -13.409 1.00 93.69 136 GLY A C 1
ATOM 1114 O O . GLY A 1 136 ? -0.455 -13.690 -13.153 1.00 93.69 136 GLY A O 1
ATOM 1115 N N . HIS A 1 137 ? -0.319 -11.546 -13.744 1.00 94.94 137 HIS A N 1
ATOM 1116 C CA . HIS A 1 137 ? 1.138 -11.560 -13.893 1.00 94.94 137 HIS A CA 1
ATOM 1117 C C . HIS A 1 137 ? 1.814 -11.240 -12.567 1.00 94.94 137 HIS A C 1
ATOM 1119 O O . HIS A 1 137 ? 1.450 -10.264 -11.914 1.00 94.94 137 HIS A O 1
ATOM 1125 N N . TYR A 1 138 ? 2.815 -12.026 -12.176 1.00 95.75 138 TYR A N 1
ATOM 1126 C CA . TYR A 1 138 ? 3.554 -11.791 -10.940 1.00 95.75 138 TYR A CA 1
ATOM 1127 C C . TYR A 1 138 ? 4.488 -10.581 -11.061 1.00 95.75 138 TYR A C 1
ATOM 1129 O O . TYR A 1 138 ? 5.309 -10.497 -11.970 1.00 95.75 138 TYR A O 1
ATOM 1137 N N . TRP A 1 139 ? 4.390 -9.661 -10.102 1.00 94.12 139 TRP A N 1
ATOM 1138 C CA . TRP A 1 139 ? 5.155 -8.413 -10.061 1.00 94.12 139 TRP A CA 1
ATOM 1139 C C . TRP A 1 139 ? 6.184 -8.357 -8.932 1.00 94.12 139 TRP A C 1
ATOM 1141 O O . TRP A 1 139 ? 6.844 -7.330 -8.743 1.00 94.12 139 TRP A O 1
ATOM 1151 N N . GLY A 1 140 ? 6.359 -9.435 -8.172 1.00 93.38 140 GLY A N 1
ATOM 1152 C CA . GLY A 1 140 ? 7.319 -9.475 -7.075 1.00 93.38 140 GLY A CA 1
ATOM 1153 C C . GLY A 1 140 ? 6.736 -9.056 -5.728 1.00 93.38 140 GLY A C 1
ATOM 1154 O O . GLY A 1 140 ? 5.530 -8.869 -5.556 1.00 93.38 140 GLY A O 1
ATOM 1155 N N . VAL A 1 141 ? 7.641 -8.859 -4.773 1.00 93.94 141 VAL A N 1
ATOM 1156 C CA . VAL A 1 141 ? 7.313 -8.412 -3.418 1.00 93.94 141 VAL A CA 1
ATOM 1157 C C . VAL A 1 141 ? 6.970 -6.920 -3.410 1.00 93.94 141 VAL A C 1
ATOM 1159 O O . VAL A 1 141 ? 7.627 -6.099 -4.063 1.00 93.94 141 VAL A O 1
ATOM 1162 N N . PHE A 1 142 ? 5.927 -6.590 -2.660 1.00 95.75 142 PHE A N 1
ATOM 1163 C CA . PHE A 1 142 ? 5.501 -5.251 -2.271 1.00 95.75 142 PHE A CA 1
ATOM 1164 C C . PHE A 1 142 ? 5.217 -5.241 -0.770 1.00 95.75 142 PHE A C 1
ATOM 1166 O O . PHE A 1 142 ? 5.122 -6.293 -0.140 1.00 95.75 142 PHE A O 1
ATOM 1173 N N . ASN A 1 143 ? 5.035 -4.062 -0.190 1.00 95.50 143 ASN A N 1
ATOM 1174 C CA . ASN A 1 143 ? 4.475 -3.936 1.145 1.00 95.50 143 ASN A CA 1
ATOM 1175 C C . ASN A 1 143 ? 3.341 -2.919 1.175 1.00 95.50 143 ASN A C 1
ATOM 1177 O O . ASN A 1 143 ? 3.437 -1.840 0.591 1.00 95.50 143 ASN A O 1
ATOM 1181 N N . THR A 1 144 ? 2.263 -3.235 1.882 1.00 95.94 144 THR A N 1
ATOM 1182 C CA . THR A 1 144 ? 1.281 -2.211 2.234 1.00 95.94 144 THR A CA 1
ATOM 1183 C C . THR A 1 144 ? 1.902 -1.227 3.216 1.00 95.94 144 THR A C 1
ATOM 1185 O O . THR A 1 144 ? 2.833 -1.547 3.957 1.00 95.94 144 THR A O 1
ATOM 1188 N N . CYS A 1 145 ? 1.389 -0.007 3.216 1.00 95.50 145 CYS A N 1
ATOM 1189 C CA . CYS A 1 145 ? 1.771 1.021 4.162 1.00 95.50 145 CYS A CA 1
ATOM 1190 C C . CYS A 1 145 ? 0.542 1.858 4.476 1.00 95.50 145 CYS A C 1
ATOM 1192 O O . CYS A 1 145 ? -0.114 2.382 3.568 1.00 95.50 145 CYS A O 1
ATOM 1194 N N . GLU A 1 146 ? 0.260 2.022 5.761 1.00 94.94 146 GLU A N 1
ATOM 1195 C CA . GLU A 1 146 ? -0.703 3.016 6.196 1.00 94.94 146 GLU A CA 1
ATOM 1196 C C . GLU A 1 146 ? -0.287 4.400 5.732 1.00 94.94 146 GLU A C 1
ATOM 1198 O O . GLU A 1 146 ? 0.895 4.763 5.677 1.00 94.94 146 GLU A O 1
ATOM 1203 N N . ARG A 1 147 ? -1.292 5.197 5.391 1.00 91.00 147 ARG A N 1
ATOM 1204 C CA . ARG A 1 147 ? -1.063 6.560 4.964 1.00 91.00 147 ARG A CA 1
ATOM 1205 C C . ARG A 1 147 ? -1.239 7.500 6.140 1.00 91.00 147 ARG A C 1
ATOM 1207 O O . ARG A 1 147 ? -2.360 7.813 6.522 1.00 91.00 147 ARG A O 1
ATOM 1214 N N . ILE A 1 148 ? -0.126 8.059 6.601 1.00 90.69 148 ILE A N 1
ATOM 1215 C CA . ILE A 1 148 ? -0.147 9.167 7.556 1.00 90.69 148 ILE A CA 1
ATOM 1216 C C . ILE A 1 148 ? -0.767 10.388 6.856 1.00 90.69 148 ILE A C 1
ATOM 1218 O O . ILE A 1 148 ? -0.211 10.966 5.905 1.00 90.69 148 ILE A O 1
ATOM 1222 N N . LYS A 1 149 ? -1.998 10.675 7.268 1.00 90.56 149 LYS A N 1
ATOM 1223 C CA . LYS A 1 149 ? -2.908 11.748 6.857 1.00 90.56 149 LYS A CA 1
ATOM 1224 C C . LYS A 1 149 ? -3.850 12.018 8.041 1.00 90.56 149 LYS A C 1
ATOM 1226 O O . LYS A 1 149 ? -3.825 11.280 9.018 1.00 90.56 149 LYS A O 1
ATOM 1231 N N . ALA A 1 150 ? -4.717 13.016 7.923 1.00 91.81 150 ALA A N 1
ATOM 1232 C CA . ALA A 1 150 ? -5.712 13.341 8.943 1.00 91.81 150 ALA A CA 1
ATOM 1233 C C . ALA A 1 150 ? -6.544 12.130 9.424 1.00 91.81 150 ALA A C 1
ATOM 1235 O O . ALA A 1 150 ? -6.800 11.975 10.612 1.00 91.81 150 ALA A O 1
ATOM 1236 N N . SER A 1 151 ? -6.890 11.210 8.512 1.00 92.12 151 SER A N 1
ATOM 1237 C CA . SER A 1 151 ? -7.601 9.967 8.849 1.00 92.12 151 SER A CA 1
ATOM 1238 C C . SER A 1 151 ? -6.794 9.036 9.759 1.00 92.12 151 SER A C 1
ATOM 1240 O O . SER A 1 151 ? -7.371 8.389 10.617 1.00 92.12 151 SER A O 1
ATOM 1242 N N . TYR A 1 152 ? -5.468 8.983 9.604 1.00 93.50 152 TYR A N 1
ATOM 1243 C CA . TYR A 1 152 ? -4.598 8.239 10.517 1.00 93.50 152 TYR A CA 1
ATOM 1244 C C . TYR A 1 152 ? -4.616 8.870 11.915 1.00 93.50 152 TYR A C 1
ATOM 1246 O O . TYR A 1 152 ? -4.731 8.152 12.901 1.00 93.50 152 TYR A O 1
ATOM 1254 N N . GLY A 1 153 ? -4.558 10.206 11.996 1.00 93.88 153 GLY A N 1
ATOM 1255 C CA . GLY A 1 153 ? -4.684 10.935 13.262 1.00 93.88 153 GLY A CA 1
ATOM 1256 C C . GLY A 1 153 ? -5.975 10.570 13.992 1.00 93.88 153 GLY A C 1
ATOM 1257 O O . GLY A 1 153 ? -5.919 10.099 15.120 1.00 93.88 153 GLY A O 1
ATOM 1258 N N . ALA A 1 154 ? -7.117 10.652 13.308 1.00 93.75 154 ALA A N 1
ATOM 1259 C CA . ALA A 1 154 ? -8.403 10.262 13.886 1.00 93.75 154 ALA A CA 1
ATOM 1260 C C . ALA A 1 154 ? -8.431 8.792 14.354 1.00 93.75 154 ALA A C 1
ATOM 1262 O O . ALA A 1 154 ? -8.900 8.508 15.454 1.00 93.75 154 ALA A O 1
ATOM 1263 N N . SER A 1 155 ? -7.888 7.862 13.557 1.00 93.75 155 SER A N 1
ATOM 1264 C CA . SER A 1 155 ? -7.893 6.429 13.888 1.00 93.75 155 SER A CA 1
ATOM 1265 C C . SER A 1 155 ? -7.017 6.052 15.085 1.00 93.75 155 SER A C 1
ATOM 1267 O O . SER A 1 155 ? -7.336 5.085 15.770 1.00 93.75 155 SER A O 1
ATOM 1269 N N . TYR A 1 156 ? -5.907 6.760 15.319 1.00 94.25 156 TYR A N 1
ATOM 1270 C CA . TYR A 1 156 ? -4.893 6.351 16.304 1.00 94.25 156 TYR A CA 1
ATOM 1271 C C . TYR A 1 156 ? -4.719 7.306 17.480 1.00 94.25 156 TYR A C 1
ATOM 1273 O O . TYR A 1 156 ? -4.272 6.884 18.541 1.00 94.25 156 TYR A O 1
ATOM 1281 N N . LEU A 1 157 ? -5.038 8.583 17.294 1.00 93.56 157 LEU A N 1
ATOM 1282 C CA . LEU A 1 157 ? -4.879 9.637 18.297 1.00 93.56 157 LEU A CA 1
ATOM 1283 C C . LEU A 1 157 ? -6.242 10.132 18.823 1.00 93.56 157 LEU A C 1
ATOM 1285 O O . LEU A 1 157 ? -6.289 10.941 19.746 1.00 93.56 157 LEU A O 1
ATOM 1289 N N . GLY A 1 158 ? -7.353 9.627 18.269 1.00 93.38 158 GLY A N 1
ATOM 1290 C CA . GLY A 1 158 ? -8.720 10.000 18.643 1.00 93.38 158 GLY A CA 1
ATOM 1291 C C . GLY A 1 158 ? -9.192 11.296 17.980 1.00 93.38 158 GLY A C 1
ATOM 1292 O O . GLY A 1 158 ? -8.535 11.838 17.100 1.00 93.38 158 GLY A O 1
ATOM 1293 N N . GLY A 1 159 ? -10.348 11.823 18.385 1.00 94.25 159 GLY A N 1
ATOM 1294 C CA . GLY A 1 159 ? -10.911 13.043 17.792 1.00 94.25 159 GLY A CA 1
ATOM 1295 C C . GLY A 1 159 ? -11.437 12.857 16.361 1.00 94.25 159 GLY A C 1
ATOM 1296 O O . GLY A 1 159 ? -11.632 11.738 15.888 1.00 94.25 159 GLY A O 1
ATOM 1297 N N . LYS A 1 160 ? -11.717 13.972 15.677 1.00 93.75 160 LYS A N 1
ATOM 1298 C CA . LYS A 1 160 ? -12.252 13.967 14.307 1.00 93.75 160 LYS A CA 1
ATOM 1299 C C . LYS A 1 160 ? -11.153 14.242 13.283 1.00 93.75 160 LYS A C 1
ATOM 1301 O O . LYS A 1 160 ? -10.124 14.822 13.618 1.00 93.75 160 LYS A O 1
ATOM 1306 N N . LYS A 1 161 ? -11.374 13.856 12.024 1.00 91.06 161 LYS A N 1
ATOM 1307 C CA . LYS A 1 161 ? -10.412 14.052 10.923 1.00 91.06 161 LYS A CA 1
ATOM 1308 C C . LYS A 1 161 ? -10.053 15.530 10.745 1.00 91.06 161 LYS A C 1
ATOM 1310 O O . LYS A 1 161 ? -8.906 15.840 10.456 1.00 91.06 161 LYS A O 1
ATOM 1315 N N . GLU A 1 162 ? -11.005 16.425 10.977 1.00 93.81 162 GLU A N 1
ATOM 1316 C CA . GLU A 1 162 ? -10.855 17.878 10.852 1.00 93.81 162 GLU A CA 1
ATOM 1317 C C . GLU A 1 162 ? -9.908 18.470 11.908 1.00 93.81 162 GLU A C 1
ATOM 1319 O O . GLU A 1 162 ? -9.420 19.579 11.732 1.00 93.81 162 GLU A O 1
ATOM 1324 N N . ASN A 1 163 ? -9.598 17.723 12.974 1.00 93.00 163 ASN A N 1
ATOM 1325 C CA . ASN A 1 163 ? -8.675 18.154 14.024 1.00 93.00 163 ASN A CA 1
ATOM 1326 C C . ASN A 1 163 ? -7.196 17.938 13.651 1.00 93.00 163 ASN A C 1
ATOM 1328 O O . ASN A 1 163 ? -6.320 18.253 14.453 1.00 93.00 163 ASN A O 1
ATOM 1332 N N . TYR A 1 164 ? -6.903 17.345 12.487 1.00 92.44 164 TYR A N 1
ATOM 1333 C CA . TYR A 1 164 ? -5.551 16.935 12.113 1.00 92.44 164 TYR A CA 1
ATOM 1334 C C . TYR A 1 164 ? -5.107 17.503 10.772 1.00 92.44 164 TYR A C 1
ATOM 1336 O O . TYR A 1 164 ? -5.692 17.206 9.729 1.00 92.44 164 TYR A O 1
ATOM 1344 N N . ASP A 1 165 ? -3.950 18.157 10.782 1.00 88.56 165 ASP A N 1
ATOM 1345 C CA . ASP A 1 165 ? -3.231 18.540 9.575 1.00 88.56 165 ASP A CA 1
ATOM 1346 C C . ASP A 1 165 ? -2.154 17.522 9.204 1.00 88.56 165 ASP A C 1
ATOM 1348 O O . ASP A 1 165 ? -1.461 16.944 10.040 1.00 88.56 165 ASP A O 1
ATOM 1352 N N . ALA A 1 166 ? -1.989 17.302 7.901 1.00 84.00 166 ALA A N 1
ATOM 1353 C CA . ALA A 1 166 ? -0.988 16.386 7.372 1.00 84.00 166 ALA A CA 1
ATOM 1354 C C . ALA A 1 166 ? -0.128 17.069 6.313 1.00 84.00 166 ALA A C 1
ATOM 1356 O O . ALA A 1 166 ? -0.438 17.035 5.113 1.00 84.00 166 ALA A O 1
ATOM 1357 N N . ILE A 1 167 ? 0.979 17.632 6.785 1.00 80.69 167 ILE A N 1
ATOM 1358 C CA . ILE A 1 167 ? 1.957 18.371 5.994 1.00 80.69 167 ILE A CA 1
ATOM 1359 C C . ILE A 1 167 ? 2.802 17.385 5.175 1.00 80.69 167 ILE A C 1
ATOM 1361 O O . ILE A 1 167 ? 3.272 16.366 5.681 1.00 80.69 167 ILE A O 1
ATOM 1365 N N . LYS A 1 168 ? 2.969 17.649 3.874 1.00 71.06 168 LYS A N 1
ATOM 1366 C CA . LYS A 1 168 ? 3.797 16.832 2.972 1.00 71.06 168 LYS A CA 1
ATOM 1367 C C . LYS A 1 168 ? 4.703 17.716 2.135 1.00 71.06 168 LYS A C 1
ATOM 1369 O O . LYS A 1 168 ? 4.289 18.792 1.717 1.00 71.06 168 LYS A O 1
ATOM 1374 N N . LYS A 1 169 ? 5.898 17.204 1.826 1.00 63.53 169 LYS A N 1
ATOM 1375 C CA . LYS A 1 169 ? 6.777 17.779 0.804 1.00 63.53 169 LYS A CA 1
ATOM 1376 C C . LYS A 1 169 ? 6.048 17.801 -0.540 1.00 63.53 169 LYS A C 1
ATOM 1378 O O . LYS A 1 169 ? 5.588 16.762 -1.017 1.00 63.53 169 LYS A O 1
ATOM 1383 N N . GLY A 1 170 ? 5.925 18.988 -1.116 1.00 60.91 170 GLY A N 1
ATOM 1384 C CA . GLY A 1 170 ? 5.156 19.266 -2.326 1.00 60.91 170 GLY A CA 1
ATOM 1385 C C . GLY A 1 170 ? 4.767 20.741 -2.388 1.00 60.91 170 GLY A C 1
ATOM 1386 O O . GLY A 1 170 ? 4.974 21.472 -1.421 1.00 60.91 170 GLY A O 1
ATOM 1387 N N . ARG A 1 171 ? 4.218 21.179 -3.525 1.00 53.97 171 ARG A N 1
ATOM 1388 C CA . ARG A 1 171 ? 3.516 22.465 -3.613 1.00 53.97 171 ARG A CA 1
ATOM 1389 C C . ARG A 1 171 ? 2.085 22.227 -3.147 1.00 53.97 171 ARG A C 1
ATOM 1391 O O . ARG A 1 171 ? 1.329 21.549 -3.836 1.00 53.97 171 ARG A O 1
ATOM 1398 N N . THR A 1 172 ? 1.739 22.739 -1.977 1.00 57.97 172 THR A N 1
ATOM 1399 C CA . THR A 1 172 ? 0.348 22.784 -1.520 1.00 57.97 172 THR A CA 1
ATOM 1400 C C . THR A 1 172 ? -0.186 24.165 -1.847 1.00 57.97 172 THR A C 1
ATOM 1402 O O . THR A 1 172 ? 0.385 25.155 -1.394 1.00 57.97 172 THR A O 1
ATOM 1405 N N . TYR A 1 173 ? -1.255 24.244 -2.636 1.00 58.53 173 TYR A N 1
ATOM 1406 C CA . TYR A 1 173 ? -1.998 25.489 -2.773 1.00 58.53 173 TYR A CA 1
ATOM 1407 C C . TYR A 1 173 ? -2.887 25.649 -1.542 1.00 58.53 173 TYR A C 1
ATOM 1409 O O . TYR A 1 173 ? -3.734 24.799 -1.272 1.00 58.53 173 TYR A O 1
ATOM 1417 N N . LEU A 1 174 ? -2.636 26.697 -0.768 1.00 65.19 174 LEU A N 1
ATOM 1418 C CA . LEU A 1 174 ? -3.475 27.102 0.349 1.00 65.19 174 LEU A CA 1
ATOM 1419 C C . LEU A 1 174 ? -4.549 28.037 -0.209 1.00 65.19 174 LEU A C 1
ATOM 1421 O O . LEU A 1 174 ? -4.234 29.172 -0.572 1.00 65.19 174 LEU A O 1
ATOM 1425 N N . GLU A 1 175 ? -5.787 27.549 -0.342 1.00 65.50 175 GLU A N 1
ATOM 1426 C CA . GLU A 1 175 ? -6.902 28.328 -0.908 1.00 65.50 175 GLU A CA 1
ATOM 1427 C C . GLU A 1 175 ? -7.221 29.573 -0.072 1.00 65.50 175 GLU A C 1
ATOM 1429 O O . GLU A 1 175 ? -7.436 30.649 -0.628 1.00 65.50 175 GLU A O 1
ATOM 1434 N N . ASP A 1 176 ? -7.151 29.452 1.254 1.00 71.31 176 ASP A N 1
ATOM 1435 C CA . ASP A 1 176 ? -7.343 30.538 2.220 1.00 71.31 176 ASP A CA 1
ATOM 1436 C C . ASP A 1 176 ? -6.295 31.651 2.073 1.00 71.31 176 ASP A C 1
ATOM 1438 O O . ASP A 1 176 ? -6.581 32.820 2.324 1.00 71.31 176 ASP A O 1
ATOM 1442 N N . ARG A 1 177 ? -5.084 31.305 1.617 1.00 62.50 177 ARG A N 1
ATOM 1443 C CA . ARG A 1 177 ? -3.965 32.248 1.442 1.00 62.50 177 ARG A CA 1
ATOM 1444 C C . ARG A 1 177 ? -3.656 32.580 -0.012 1.00 62.50 177 ARG A C 1
ATOM 1446 O O . ARG A 1 177 ? -2.697 33.305 -0.268 1.00 62.50 177 ARG A O 1
ATOM 1453 N N . LYS A 1 178 ? -4.422 32.025 -0.957 1.00 70.19 178 LYS A N 1
ATOM 1454 C CA . LYS A 1 178 ? -4.200 32.110 -2.410 1.00 70.19 178 LYS A CA 1
ATOM 1455 C C . LYS A 1 178 ? -2.733 31.910 -2.823 1.00 70.19 178 LYS A C 1
ATOM 1457 O O . LYS A 1 178 ? -2.243 32.569 -3.739 1.00 70.19 178 LYS A O 1
ATOM 1462 N N . MET A 1 179 ? -2.011 31.009 -2.154 1.00 52.72 179 MET A N 1
ATOM 1463 C CA . MET A 1 179 ? -0.564 30.857 -2.335 1.00 52.72 179 MET A CA 1
ATOM 1464 C C . MET A 1 179 ? -0.141 29.393 -2.363 1.00 52.72 179 MET A C 1
ATOM 1466 O O . MET A 1 179 ? -0.620 28.571 -1.584 1.00 52.72 179 MET A O 1
ATOM 1470 N N . SER A 1 180 ? 0.810 29.076 -3.244 1.00 53.12 180 SER A N 1
ATOM 1471 C CA . SER A 1 180 ? 1.497 27.784 -3.232 1.00 53.12 180 SER A CA 1
ATOM 1472 C C . SER A 1 180 ? 2.623 27.806 -2.207 1.00 53.12 180 SER A C 1
ATOM 1474 O O . SER A 1 180 ? 3.606 28.519 -2.392 1.00 53.12 180 SER A O 1
ATOM 1476 N N . VAL A 1 181 ? 2.518 26.989 -1.164 1.00 53.19 181 VAL A N 1
ATOM 1477 C CA . VAL A 1 181 ? 3.597 26.800 -0.194 1.00 53.19 181 VAL A CA 1
ATOM 1478 C C . VAL A 1 181 ? 4.324 25.503 -0.519 1.00 53.19 181 VAL A C 1
ATOM 1480 O O . VAL A 1 181 ? 3.726 24.428 -0.610 1.00 53.19 181 VAL A O 1
ATOM 1483 N N . GLY A 1 182 ? 5.631 25.621 -0.742 1.00 48.69 182 GLY A N 1
ATOM 1484 C CA . GLY A 1 182 ? 6.531 24.485 -0.854 1.00 48.69 182 GLY A CA 1
ATOM 1485 C C . GLY A 1 182 ? 7.047 24.112 0.526 1.00 48.69 182 GLY A C 1
ATOM 1486 O O . GLY A 1 182 ? 7.748 24.904 1.146 1.00 48.69 182 GLY A O 1
ATOM 1487 N N . VAL A 1 183 ? 6.739 22.910 1.004 1.00 53.28 183 VAL A N 1
ATOM 1488 C CA . VAL A 1 183 ? 7.413 22.376 2.195 1.00 53.28 183 VAL A CA 1
ATOM 1489 C C . VAL A 1 183 ? 8.662 21.651 1.717 1.00 53.28 183 VAL A C 1
ATOM 1491 O O . VAL A 1 183 ? 8.556 20.617 1.058 1.00 53.28 183 VAL A O 1
ATOM 1494 N N . MET A 1 184 ? 9.839 22.208 1.995 1.00 40.94 184 MET A N 1
ATOM 1495 C CA . MET A 1 184 ? 11.103 21.493 1.827 1.00 40.94 184 MET A CA 1
ATOM 1496 C C . MET A 1 184 ? 11.296 20.585 3.042 1.00 40.94 184 MET A C 1
ATOM 1498 O O . MET A 1 184 ? 11.257 21.052 4.175 1.00 40.94 184 MET A O 1
ATOM 1502 N N . ALA A 1 185 ? 11.452 19.288 2.786 1.00 38.56 185 ALA A N 1
ATOM 1503 C CA . ALA A 1 185 ? 11.915 18.296 3.751 1.00 38.56 185 ALA A CA 1
ATOM 1504 C C . ALA A 1 185 ? 13.188 17.654 3.210 1.00 38.56 185 ALA A C 1
ATOM 1506 O O . ALA A 1 185 ? 13.252 17.487 1.959 1.00 38.56 185 ALA A O 1
#

Radius of gyration: 17.17 Å; chains: 1; bounding box: 42×53×46 Å

pLDDT: mean 89.01, std 11.82, range [38.56, 98.5]

Sequence (185 aa):
LDGEKGIYANAEWDGREAERPASMELIHPDGKKGFQIDCGIRIRGGFSRRSSNPKHSFRLFFRDTYGPSKLKYPLFGDNGAKEFDNVDLRTFQNYSWHIGDKERTIFLRDQFNRDLQLAMGQPAARGKFYHLFINGHYWGVFNTCERIKASYGASYLGGKKENYDAIKKGRTYLEDRKMSVGVMA

Foldseek 3Di:
DDCCQDQLHPLQDDDPVQWDKDWDWDQDPVRPDTDIWIWTKHFDDHVCSDNLQPATKMKTAAPPVGGHQWDQDQQQPDLGFRIDRMKIWADDADCPCRHHNVVSDDRCVVQVVQVVCVVVVHDGWGKDKDFDDDPNHTDGIIMITDDPALVSCCRNVNDDSVVDHDDDADFDQDPVVNDTDGDDD